Protein AF-A0A2D7Q429-F1 (afdb_monomer)

Mean predicted aligned error: 4.12 Å

Radius of gyration: 19.05 Å; Cα contacts (8 Å, |Δi|>4): 1129; chains: 1; bounding box: 45×48×50 Å

Sequence (350 aa):
MAYTTIDDPEKHFNTKIYTGNLTQRPVVGLNHQPDFLWFKNRDTTNSHNILDSTRGTDEKLEGPDNTNQAASTSTRLDSFDSDGYTVETDPSVNGNGDQMVVWSWKANGGTRTTNSESGNNPAGGYQANTTAGFSIVDYVGTGATGTMAHGLGAIPDMIIFKDRSEAAAWIVYHKNIGNGGGLKLDTNAAKFTESTLFNNTSPTSSVFTVGSANNINKNDNNFIAYCFTSIQGYSRFGKYTGNGNANGTFIYTGFKPSFIMFKATAGTENWGIFDNRRNTQQGNPRDIYLLPSVGNADSSESDSVDFLSNGFKWRIDSGFRNDNGIEFVYMAFAESPFVTSNAAPGNGAF

Foldseek 3Di:
DQQFPPQALLQFKDKDKDFFALAKFWDFASNAQFQWKWKAFFPDLQFIKIDGLLVHDQWIDGFLLFQFAIDGDDAAFDARDGGGTIGGRDCRRGNRRIMMMMMTGDFANSDWDWDDDDVQAWTWIKTGDLRQFKMKTKTAFALAKHKDWGPNLAFFQKKWKGWRAGRAFTWMDGVVLFLQWIDTQQFLDAIDGHCQAQVSDGGGSTIGMGGNDCGHGNHRIMMMMMTGDDGAQWKDKDKDAAALDLQTDWDFNQAQFQKKWKHFNGDSAFIKIDGDVDAPDPDFFRFWIDGRNGSHHIDGDGRAKGRDGGTIGGRHRDPRPHDRGTMMIMMTGHQGGCAHSVRHGRDRDD

Solvent-accessible surface area (backbone atoms only — not comparable to full-atom values): 16352 Å² total; per-residue (Å²): 135,86,38,18,93,50,67,59,32,39,57,40,37,36,78,47,73,52,70,20,67,45,52,67,42,76,49,70,84,37,65,22,37,42,23,36,39,41,32,33,27,43,74,40,64,40,51,31,35,36,40,32,39,86,67,38,51,48,37,34,34,60,21,39,40,50,36,58,28,47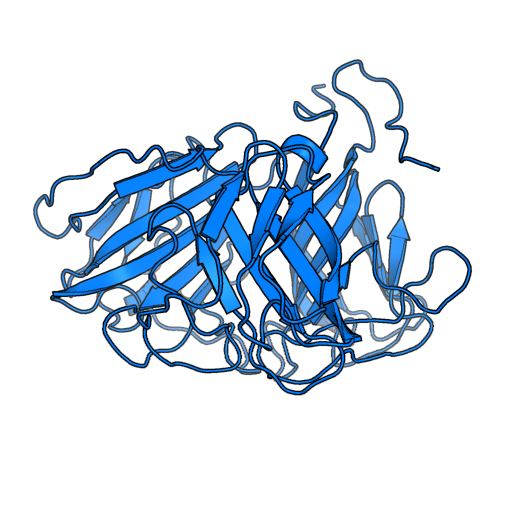,42,81,45,84,37,51,38,74,45,74,32,74,33,21,33,24,37,23,49,33,55,50,77,13,21,70,74,33,43,34,42,32,45,33,33,35,33,43,74,54,53,67,49,79,38,74,60,58,86,44,19,42,29,36,26,24,20,37,16,52,86,69,24,29,20,46,27,40,34,38,21,58,39,37,63,27,47,44,62,42,68,38,75,46,49,53,38,33,36,42,30,35,33,41,67,44,74,33,57,29,38,30,45,40,71,89,62,43,46,32,31,37,38,44,52,32,38,30,58,37,54,45,78,43,55,41,47,26,58,56,42,75,49,42,38,54,35,37,48,36,13,45,29,60,55,74,12,28,57,83,30,40,35,40,35,44,36,33,25,64,30,69,18,41,33,38,63,52,69,53,58,18,60,48,27,43,86,23,49,73,47,82,56,44,11,18,48,31,33,38,37,38,34,34,44,83,36,69,38,50,37,42,36,39,46,71,84,50,60,86,54,83,78,62,40,30,24,41,33,39,43,58,29,42,28,62,35,65,41,74,45,82,51,38,31,34,62,36,64,38,17,38,30,37,42,34,56,31,83,64,81,17,23,62,77,41,46,28,40,38,41,36,35,25,55,19,15,40,29,22,61,85,73,41,75,39,75,59,91,127

Structure (mmCIF, N/CA/C/O backbone):
data_AF-A0A2D7Q429-F1
#
_entry.id   AF-A0A2D7Q429-F1
#
loop_
_atom_site.group_PDB
_atom_site.id
_atom_site.type_symbol
_atom_site.label_atom_id
_atom_site.label_alt_id
_atom_site.label_comp_id
_atom_site.label_asym_id
_atom_site.label_entity_id
_atom_site.label_seq_id
_atom_site.pdbx_PDB_ins_code
_atom_site.Cartn_x
_atom_site.Cartn_y
_atom_site.Cartn_z
_atom_site.occupancy
_atom_site.B_iso_or_equiv
_atom_site.auth_seq_id
_atom_site.auth_comp_id
_atom_site.auth_asym_id
_atom_site.auth_atom_id
_atom_site.pdbx_PDB_model_num
ATOM 1 N N . MET A 1 1 ? -10.269 -27.156 -8.681 1.00 50.31 1 MET A N 1
ATOM 2 C CA . MET A 1 1 ? -9.069 -26.296 -8.651 1.00 50.31 1 MET A CA 1
ATOM 3 C C . MET A 1 1 ? -9.517 -24.942 -9.164 1.00 50.31 1 MET A C 1
ATOM 5 O O . MET A 1 1 ? -9.849 -24.861 -10.334 1.00 50.31 1 MET A O 1
ATOM 9 N N . ALA A 1 2 ? -9.687 -23.948 -8.291 1.00 46.41 2 ALA A N 1
ATOM 10 C CA . ALA A 1 2 ? -9.988 -22.583 -8.722 1.00 46.41 2 ALA A CA 1
ATOM 11 C C . ALA A 1 2 ? -8.647 -21.875 -8.967 1.00 46.41 2 ALA A C 1
ATOM 13 O O . ALA A 1 2 ? -7.748 -21.963 -8.133 1.00 46.41 2 ALA A O 1
ATOM 14 N N . TYR A 1 3 ? -8.487 -21.295 -10.152 1.00 69.31 3 TYR A N 1
ATOM 15 C CA . TYR A 1 3 ? -7.200 -20.863 -10.709 1.00 69.31 3 TYR A CA 1
ATOM 16 C C . TYR A 1 3 ? -6.883 -19.380 -10.416 1.00 69.31 3 TYR A C 1
ATOM 18 O O . TYR A 1 3 ? -5.729 -19.016 -10.233 1.00 69.31 3 TYR A O 1
ATOM 26 N N . THR A 1 4 ? -7.917 -18.567 -10.244 1.00 81.50 4 THR A N 1
ATOM 27 C CA . THR A 1 4 ? -7.998 -17.245 -9.595 1.00 81.50 4 THR A CA 1
ATOM 28 C C . THR A 1 4 ? -9.480 -16.854 -9.690 1.00 81.50 4 THR A C 1
ATOM 30 O O . THR A 1 4 ? -10.205 -17.420 -10.514 1.00 81.50 4 THR A O 1
ATOM 33 N N . THR A 1 5 ? -9.967 -15.921 -8.874 1.00 86.06 5 THR A N 1
ATOM 34 C CA . THR A 1 5 ? -11.273 -15.261 -9.108 1.00 86.06 5 THR A CA 1
ATOM 35 C C . THR A 1 5 ? -11.121 -13.876 -9.736 1.00 86.06 5 THR A C 1
ATOM 37 O O . THR A 1 5 ? -12.117 -13.243 -10.075 1.00 86.06 5 THR A O 1
ATOM 40 N N . ILE A 1 6 ? -9.882 -13.405 -9.891 1.00 92.56 6 ILE A N 1
ATOM 41 C CA . ILE A 1 6 ? -9.522 -12.126 -10.499 1.00 92.56 6 ILE A CA 1
ATOM 42 C C . ILE A 1 6 ? -8.678 -12.430 -11.735 1.00 92.56 6 ILE A C 1
ATOM 44 O O . ILE A 1 6 ? -7.496 -12.758 -11.621 1.00 92.56 6 ILE A O 1
ATOM 48 N N . ASP A 1 7 ? -9.302 -12.337 -12.908 1.00 90.44 7 ASP A N 1
ATOM 49 C CA . ASP A 1 7 ? -8.615 -12.506 -14.196 1.00 90.44 7 ASP A CA 1
ATOM 50 C C . ASP A 1 7 ? -7.874 -11.244 -14.640 1.00 90.44 7 ASP A C 1
ATOM 52 O O . ASP A 1 7 ? -6.878 -11.334 -15.351 1.00 90.44 7 ASP A O 1
ATOM 56 N N . ASP A 1 8 ? -8.354 -10.081 -14.201 1.00 92.69 8 ASP A N 1
ATOM 57 C CA . ASP A 1 8 ? -7.805 -8.769 -14.531 1.00 92.69 8 ASP A CA 1
ATOM 58 C C . ASP A 1 8 ? -7.426 -8.029 -13.236 1.00 92.69 8 ASP A C 1
ATOM 60 O O . ASP A 1 8 ? -8.282 -7.379 -12.619 1.00 92.69 8 ASP A O 1
ATOM 64 N N . PRO A 1 9 ? -6.166 -8.170 -12.777 1.00 95.25 9 PRO A N 1
ATOM 65 C CA . PRO A 1 9 ? -5.674 -7.502 -11.576 1.00 95.25 9 PRO A CA 1
ATOM 66 C C . PRO A 1 9 ? -5.799 -5.974 -11.615 1.00 95.25 9 PRO A C 1
ATOM 68 O O . PRO A 1 9 ? -6.009 -5.364 -10.563 1.00 95.25 9 PRO A O 1
ATOM 71 N N . GLU A 1 10 ? -5.738 -5.355 -12.803 1.00 95.25 10 GLU A N 1
ATOM 72 C CA . GLU A 1 10 ? -5.760 -3.894 -12.947 1.00 95.25 10 GLU A CA 1
ATOM 73 C C . GLU A 1 10 ? -7.098 -3.273 -12.524 1.00 95.25 10 GLU A C 1
ATOM 75 O O . GLU A 1 10 ? -7.143 -2.096 -12.181 1.00 95.25 10 GLU A O 1
ATOM 80 N N . LYS A 1 11 ? -8.180 -4.057 -12.426 1.00 96.38 11 LYS A N 1
ATOM 81 C CA . LYS A 1 11 ? -9.470 -3.603 -11.865 1.00 96.38 11 LYS A CA 1
ATOM 82 C C . LYS A 1 11 ? -9.455 -3.374 -10.349 1.00 96.38 11 LYS A C 1
ATOM 84 O O . LYS A 1 11 ? -10.455 -2.909 -9.791 1.00 96.38 11 LYS A O 1
ATOM 89 N N . HIS A 1 12 ? -8.367 -3.746 -9.676 1.00 97.81 12 HIS A N 1
ATOM 90 C CA . HIS A 1 12 ? -8.257 -3.731 -8.218 1.00 97.81 12 HIS A CA 1
ATOM 91 C C . HIS A 1 12 ? -6.964 -3.097 -7.706 1.00 97.81 12 HIS A C 1
ATOM 93 O O . HIS A 1 12 ? -6.988 -2.465 -6.647 1.00 97.81 12 HIS A O 1
ATOM 99 N N . PHE A 1 13 ? -5.863 -3.267 -8.437 1.00 98.38 13 PHE A N 1
ATOM 100 C CA . PHE A 1 13 ? -4.575 -2.658 -8.141 1.00 98.38 13 PHE A CA 1
ATOM 101 C C . PHE A 1 13 ? -3.879 -2.235 -9.429 1.00 98.38 13 PHE A C 1
ATOM 103 O O . PHE A 1 13 ? -3.771 -3.031 -10.359 1.00 98.38 13 PHE A O 1
ATOM 110 N N . ASN A 1 14 ? -3.355 -1.011 -9.476 1.00 97.31 14 ASN A N 1
ATOM 111 C CA . ASN A 1 14 ? -2.594 -0.544 -10.632 1.00 97.31 14 ASN A CA 1
ATOM 112 C C . ASN A 1 14 ? -1.443 0.384 -10.215 1.00 97.31 14 ASN A C 1
ATOM 114 O O . ASN A 1 14 ? -1.570 1.188 -9.286 1.00 97.31 14 ASN A O 1
ATOM 118 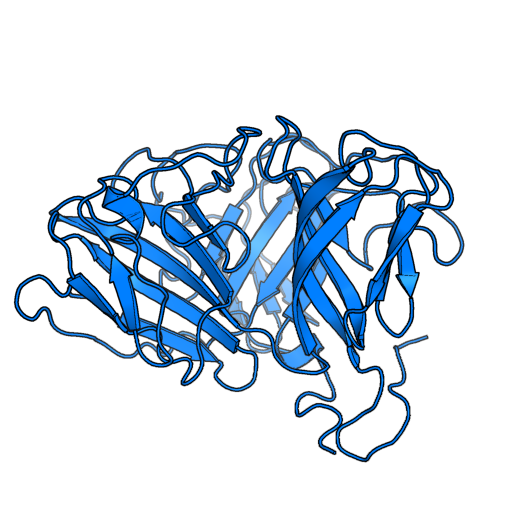N N . THR A 1 15 ? -0.330 0.282 -10.940 1.00 97.69 15 THR A N 1
ATOM 119 C CA . THR A 1 15 ? 0.811 1.195 -10.851 1.00 97.69 15 THR A CA 1
ATOM 120 C C . THR A 1 15 ? 0.757 2.150 -12.035 1.00 97.69 15 THR A C 1
ATOM 122 O O . THR A 1 15 ? 0.890 1.727 -13.187 1.00 97.69 15 THR A O 1
ATOM 125 N N . LYS A 1 16 ? 0.638 3.449 -11.765 1.00 97.50 16 LYS A N 1
ATOM 126 C CA . LYS A 1 16 ? 0.633 4.492 -12.791 1.00 97.50 16 LYS A CA 1
ATOM 127 C C . LYS A 1 16 ? 1.881 5.351 -12.703 1.00 97.50 16 LYS A C 1
ATOM 129 O O . LYS A 1 16 ? 2.296 5.734 -11.615 1.00 97.50 16 LYS A O 1
ATOM 134 N N . ILE A 1 17 ? 2.441 5.693 -13.860 1.00 97.25 17 ILE A N 1
ATOM 135 C CA . ILE A 1 17 ? 3.469 6.727 -13.990 1.00 97.25 17 ILE A CA 1
ATOM 136 C C . ILE A 1 17 ? 2.948 7.866 -14.860 1.00 97.25 17 ILE A C 1
ATOM 138 O O . ILE A 1 17 ? 2.174 7.636 -15.793 1.00 97.25 17 ILE A O 1
ATOM 142 N N . TYR A 1 18 ? 3.364 9.089 -14.551 1.00 97.50 18 TYR A N 1
ATOM 143 C CA . TYR A 1 18 ? 3.056 10.273 -15.348 1.00 97.50 18 TYR A CA 1
ATOM 144 C C . TYR A 1 18 ? 4.070 11.386 -15.084 1.00 97.50 18 TYR A C 1
ATOM 146 O O . TYR A 1 18 ? 4.742 11.390 -14.057 1.00 97.50 18 TYR A O 1
ATOM 154 N N . THR A 1 19 ? 4.144 12.364 -15.985 1.00 97.81 19 THR A N 1
ATOM 155 C CA . THR A 1 19 ? 4.972 13.566 -15.809 1.00 97.81 19 THR A CA 1
ATOM 156 C C . THR A 1 19 ? 4.109 14.720 -15.327 1.00 97.81 19 THR A C 1
ATOM 158 O O . THR A 1 19 ? 3.122 15.069 -15.979 1.00 97.81 19 THR A O 1
ATOM 161 N N . GLY A 1 20 ? 4.410 15.286 -14.163 1.00 97.31 20 GLY A N 1
ATOM 162 C CA . GLY A 1 20 ? 3.693 16.431 -13.610 1.00 97.31 20 GLY A CA 1
ATOM 163 C C . GLY A 1 20 ? 3.827 17.688 -14.482 1.00 97.31 20 GLY A C 1
ATOM 164 O O . GLY A 1 20 ? 4.752 17.821 -15.281 1.00 97.31 20 GLY A O 1
ATOM 165 N N . ASN A 1 21 ? 2.847 18.587 -14.406 1.00 97.06 21 ASN A N 1
ATOM 166 C CA . ASN A 1 21 ? 2.830 19.850 -15.169 1.00 97.06 21 ASN A CA 1
ATOM 167 C C . ASN A 1 21 ? 2.274 21.029 -14.353 1.00 97.06 21 ASN A C 1
ATOM 169 O O . ASN A 1 21 ? 1.962 22.076 -14.920 1.00 97.06 21 ASN A O 1
ATOM 173 N N . LEU A 1 22 ? 2.106 20.835 -13.041 1.00 96.50 22 LEU A N 1
ATOM 174 C CA . LEU A 1 22 ? 1.639 21.837 -12.085 1.00 96.50 22 LEU A CA 1
ATOM 175 C C . LEU A 1 22 ? 0.303 22.501 -12.461 1.00 96.50 22 LEU A C 1
ATOM 177 O O . LEU A 1 22 ? 0.036 23.638 -12.085 1.00 96.50 22 LEU A O 1
ATOM 181 N N . THR A 1 23 ? -0.527 21.788 -13.221 1.00 97.25 23 THR A N 1
ATOM 182 C CA . THR A 1 23 ? -1.875 22.195 -13.629 1.00 97.25 23 THR A CA 1
ATOM 183 C C . THR A 1 23 ? -2.850 21.090 -13.245 1.00 97.25 23 THR A C 1
ATOM 185 O O . THR A 1 23 ? -2.551 19.915 -13.481 1.00 97.25 23 THR A O 1
ATOM 188 N N . GLN A 1 24 ? -4.004 21.457 -12.681 1.00 98.00 24 GLN A N 1
ATOM 189 C CA . GLN A 1 24 ? -5.065 20.503 -12.354 1.00 98.00 24 GLN A CA 1
ATOM 190 C C . GLN A 1 24 ? -5.421 19.668 -13.588 1.00 98.00 24 GLN A C 1
ATOM 192 O O . GLN A 1 24 ? -5.600 20.212 -14.683 1.00 98.00 24 GLN A O 1
ATOM 197 N N . ARG A 1 25 ? -5.478 18.342 -13.436 1.00 97.56 25 ARG A N 1
ATOM 198 C CA . ARG A 1 25 ? -5.737 17.440 -14.565 1.00 97.56 25 ARG A CA 1
ATOM 199 C C . ARG A 1 25 ? -6.138 16.031 -14.128 1.00 97.56 25 ARG A C 1
ATOM 201 O O . ARG A 1 25 ? -5.659 15.551 -13.097 1.00 97.56 25 ARG A O 1
ATOM 208 N N . PRO A 1 26 ? -6.898 15.319 -14.971 1.00 97.94 26 PRO A N 1
ATOM 209 C CA . PRO A 1 26 ? -7.156 13.907 -14.761 1.00 97.94 26 PRO A CA 1
ATOM 210 C C . PRO A 1 26 ? -5.913 13.064 -15.082 1.00 97.94 26 PRO A C 1
ATOM 212 O O . PRO A 1 26 ? -5.202 13.296 -16.065 1.00 97.94 26 PRO A O 1
ATOM 215 N N . VAL A 1 27 ? -5.679 12.040 -14.269 1.00 98.06 27 VAL A N 1
ATOM 216 C CA . VAL A 1 27 ? -4.765 10.926 -14.528 1.00 98.06 27 VAL A CA 1
ATOM 217 C C . VAL A 1 27 ? -5.624 9.677 -14.705 1.00 98.06 27 VAL A C 1
ATOM 219 O O . VAL A 1 27 ? -6.168 9.153 -13.739 1.00 98.06 27 VAL A O 1
ATOM 222 N N . VAL A 1 28 ? -5.761 9.223 -15.953 1.00 97.81 28 VAL A N 1
ATOM 223 C CA . VAL A 1 28 ? -6.698 8.156 -16.367 1.00 97.81 28 VAL A CA 1
ATOM 224 C C . VAL A 1 28 ? -5.991 6.849 -16.726 1.00 97.81 28 VAL A C 1
ATOM 226 O O . VAL A 1 28 ? -4.764 6.818 -16.864 1.00 97.81 28 VAL A O 1
ATOM 229 N N . GLY A 1 29 ? -6.747 5.777 -16.967 1.00 95.00 29 GLY A N 1
ATOM 230 C CA . GLY A 1 29 ? -6.243 4.462 -17.352 1.00 95.00 29 GLY A CA 1
ATOM 231 C C . GLY A 1 29 ? -5.703 3.677 -16.165 1.00 95.00 29 GLY A C 1
ATOM 232 O O . GLY A 1 29 ? -4.591 3.146 -16.256 1.00 95.00 29 GLY A O 1
ATOM 233 N N . LEU A 1 30 ? -6.438 3.689 -15.048 1.00 95.12 30 LEU A N 1
ATOM 234 C CA . LEU A 1 30 ? -6.255 2.748 -13.939 1.00 95.12 30 LEU A CA 1
ATOM 235 C C . LEU A 1 30 ? -7.130 1.497 -14.093 1.00 95.12 30 LEU A C 1
ATOM 237 O O . LEU A 1 30 ? -6.847 0.499 -13.437 1.00 95.12 30 LEU A O 1
ATOM 241 N N . ASN A 1 31 ? -8.166 1.538 -14.938 1.00 94.12 31 ASN A N 1
ATOM 242 C CA . ASN A 1 31 ? -9.232 0.540 -15.082 1.00 94.12 31 ASN A CA 1
ATOM 243 C C . ASN A 1 31 ? -10.094 0.349 -13.819 1.00 94.12 31 ASN A C 1
ATOM 245 O O . ASN A 1 31 ? -10.841 -0.628 -13.699 1.00 94.12 31 ASN A O 1
ATOM 249 N N . HIS A 1 32 ? -10.014 1.286 -12.873 1.00 96.62 32 HIS A N 1
ATOM 250 C CA . HIS A 1 32 ? -10.837 1.320 -11.672 1.00 96.62 32 HIS A CA 1
ATOM 251 C C . HIS A 1 32 ? -10.895 2.717 -11.045 1.00 96.62 32 HIS A C 1
ATOM 253 O O . HIS A 1 32 ? -9.992 3.527 -11.244 1.00 96.62 32 HIS A O 1
ATOM 259 N N . GLN A 1 33 ? -11.923 2.953 -10.220 1.00 98.00 33 GLN A N 1
ATOM 260 C CA . GLN A 1 33 ? -11.903 4.031 -9.233 1.00 98.00 33 GLN A CA 1
ATOM 261 C C . GLN A 1 33 ? -11.015 3.622 -8.057 1.00 98.00 33 GLN A C 1
ATOM 263 O O . GLN A 1 33 ? -11.313 2.599 -7.428 1.00 98.00 33 GLN A O 1
ATOM 268 N N . PRO A 1 34 ? -9.941 4.369 -7.764 1.00 98.38 34 PRO A N 1
ATOM 269 C CA . PRO A 1 34 ? -9.087 4.107 -6.624 1.00 98.38 34 PRO A CA 1
ATOM 270 C C . PRO A 1 34 ? -9.738 4.610 -5.338 1.00 98.38 34 PRO A C 1
ATOM 272 O O . PRO A 1 34 ? -10.415 5.633 -5.321 1.00 98.38 34 PRO A O 1
ATOM 275 N N . ASP A 1 35 ? -9.478 3.901 -4.247 1.00 98.56 35 ASP A N 1
ATOM 276 C CA . ASP A 1 35 ? -9.859 4.312 -2.897 1.00 98.56 35 ASP A CA 1
ATOM 277 C C . ASP A 1 35 ? -8.645 4.595 -2.027 1.00 98.56 35 ASP A C 1
ATOM 279 O O . ASP A 1 35 ? -8.785 5.259 -1.016 1.00 98.56 35 ASP A O 1
ATOM 283 N N . PHE A 1 36 ? -7.464 4.112 -2.407 1.00 98.56 36 PHE A N 1
ATOM 284 C CA . PHE A 1 36 ? -6.198 4.424 -1.762 1.00 98.56 36 PHE A CA 1
ATOM 285 C C . PHE A 1 36 ? -5.159 4.715 -2.841 1.00 98.56 36 PHE A C 1
ATOM 287 O O . PHE A 1 36 ? -4.938 3.900 -3.740 1.00 98.56 36 PHE A O 1
ATOM 294 N N . LEU A 1 37 ? -4.536 5.885 -2.748 1.00 98.56 37 LEU A N 1
ATOM 295 C CA . LEU A 1 37 ? -3.514 6.375 -3.658 1.00 98.56 37 LEU A CA 1
ATOM 296 C C . LEU A 1 37 ? -2.246 6.678 -2.869 1.00 98.56 37 LEU A C 1
ATOM 298 O O . LEU A 1 37 ? -2.245 7.537 -1.987 1.00 98.56 37 LEU A O 1
ATOM 302 N N . TRP A 1 38 ? -1.155 6.007 -3.227 1.00 98.19 38 TRP A N 1
ATOM 303 C CA . TRP A 1 38 ? 0.163 6.264 -2.663 1.00 98.19 38 TRP A CA 1
ATOM 304 C C . TRP A 1 38 ? 1.076 6.873 -3.722 1.00 98.19 38 TRP A C 1
ATOM 306 O O . TRP A 1 38 ? 1.575 6.183 -4.608 1.00 98.19 38 TRP A O 1
ATOM 316 N N . PHE A 1 39 ? 1.288 8.181 -3.610 1.00 97.38 39 PHE A N 1
ATOM 317 C CA . PHE A 1 39 ? 2.107 8.986 -4.503 1.00 97.38 39 PHE A CA 1
ATOM 318 C C . PHE A 1 39 ? 3.569 9.011 -4.074 1.00 97.38 39 PHE A C 1
ATOM 320 O O . PHE A 1 39 ? 3.887 9.128 -2.884 1.00 97.38 39 PHE A O 1
ATOM 327 N N . LYS A 1 40 ? 4.454 9.030 -5.071 1.00 96.38 40 LYS A N 1
ATOM 328 C CA . LYS A 1 40 ? 5.843 9.441 -4.907 1.00 96.38 40 LYS A CA 1
ATOM 329 C C . LYS A 1 40 ? 6.337 10.210 -6.128 1.00 96.38 40 LYS A C 1
ATOM 331 O O . LYS A 1 40 ? 6.203 9.758 -7.264 1.00 96.38 40 LYS A O 1
ATOM 336 N N . ASN A 1 41 ? 6.941 11.365 -5.868 1.00 95.44 41 ASN A N 1
ATOM 337 C CA . ASN A 1 41 ? 7.771 12.074 -6.833 1.00 95.44 41 ASN A CA 1
ATOM 338 C C . ASN A 1 41 ? 9.139 11.382 -6.917 1.00 95.44 41 ASN A C 1
ATOM 340 O O . ASN A 1 41 ? 9.762 11.104 -5.886 1.00 95.44 41 ASN A O 1
ATOM 344 N N . ARG A 1 42 ? 9.564 11.067 -8.137 1.00 95.12 42 ARG A N 1
ATOM 345 C CA . ARG A 1 42 ? 10.723 10.217 -8.429 1.00 95.12 42 ARG A CA 1
ATOM 346 C C . ARG A 1 42 ? 11.987 10.999 -8.758 1.00 95.12 42 ARG A C 1
ATOM 348 O O . ARG A 1 42 ? 13.042 10.379 -8.799 1.00 95.12 42 ARG A O 1
ATOM 355 N N . ASP A 1 43 ? 11.883 12.316 -8.929 1.00 92.75 43 ASP A N 1
ATOM 356 C CA . ASP A 1 43 ? 13.001 13.188 -9.315 1.00 92.75 43 ASP A CA 1
ATOM 357 C C . ASP A 1 43 ? 13.483 14.077 -8.163 1.00 92.75 43 ASP A C 1
ATOM 359 O O . ASP A 1 43 ? 14.600 14.593 -8.180 1.00 92.75 43 ASP A O 1
ATOM 363 N N . THR A 1 44 ? 12.652 14.250 -7.135 1.00 90.56 44 THR A N 1
ATOM 364 C CA . THR A 1 44 ? 12.937 15.124 -5.994 1.00 90.56 44 THR A CA 1
ATOM 365 C C . THR A 1 44 ? 12.803 14.388 -4.665 1.00 90.56 44 THR A C 1
ATOM 367 O O . THR A 1 44 ? 12.261 13.283 -4.571 1.00 90.56 44 THR A O 1
ATOM 370 N N . THR A 1 45 ? 13.264 15.035 -3.595 1.00 91.25 45 THR A N 1
ATOM 371 C CA . THR A 1 45 ? 13.149 14.522 -2.225 1.00 91.25 45 THR A CA 1
ATOM 372 C C . THR A 1 45 ? 11.784 14.803 -1.587 1.00 91.25 45 THR A C 1
ATOM 374 O O . THR A 1 45 ? 11.664 14.809 -0.363 1.00 91.25 45 THR A O 1
ATOM 377 N N . ASN A 1 46 ? 10.758 15.103 -2.391 1.00 89.88 46 ASN A N 1
ATOM 378 C CA . ASN A 1 46 ? 9.403 15.304 -1.889 1.00 89.88 46 ASN A CA 1
ATOM 379 C C . ASN A 1 46 ? 8.920 14.038 -1.175 1.00 89.88 46 ASN A C 1
ATOM 381 O O . ASN A 1 46 ? 9.075 12.929 -1.699 1.00 89.88 46 ASN A O 1
ATOM 385 N N . SER A 1 47 ? 8.315 14.226 -0.002 1.00 90.75 47 SER A N 1
ATOM 386 C CA . SER A 1 47 ? 7.771 13.139 0.811 1.00 90.75 47 SER A CA 1
ATOM 387 C C . SER A 1 47 ? 6.761 12.299 0.026 1.00 90.75 47 SER A C 1
ATOM 389 O O . SER A 1 47 ? 6.119 12.789 -0.914 1.00 90.75 47 SER A O 1
ATOM 391 N N . HIS A 1 48 ? 6.619 11.028 0.398 1.00 94.00 48 HIS A N 1
ATOM 392 C CA . HIS A 1 48 ? 5.513 10.210 -0.083 1.00 94.00 48 HIS A CA 1
ATOM 393 C C . HIS A 1 48 ? 4.184 10.842 0.356 1.00 94.00 48 HIS A C 1
ATOM 395 O O . HIS A 1 48 ? 4.121 11.537 1.364 1.00 94.00 48 HIS A O 1
ATOM 401 N N . ASN A 1 49 ? 3.098 10.614 -0.382 1.00 93.94 49 ASN A N 1
ATOM 402 C CA . ASN A 1 49 ? 1.784 11.123 0.018 1.00 93.94 49 ASN A CA 1
ATOM 403 C C . ASN A 1 49 ? 0.718 10.058 -0.139 1.00 93.94 49 ASN A C 1
ATOM 405 O O . ASN A 1 49 ? 0.683 9.362 -1.152 1.00 93.94 49 ASN A O 1
ATOM 409 N N . ILE A 1 50 ? -0.146 9.950 0.866 1.00 96.62 50 ILE A N 1
ATOM 410 C CA . ILE A 1 50 ? -1.217 8.964 0.900 1.00 96.62 50 ILE A CA 1
ATOM 411 C C . ILE A 1 50 ? -2.560 9.681 1.016 1.00 96.62 50 ILE A C 1
ATOM 413 O O . ILE A 1 50 ? -2.830 10.405 1.981 1.00 96.62 50 ILE A O 1
ATOM 417 N N . LEU A 1 51 ? -3.410 9.436 0.028 1.00 97.31 51 LEU A N 1
ATOM 418 C CA . LEU A 1 51 ? -4.777 9.938 -0.071 1.00 97.31 51 LEU A CA 1
ATOM 419 C C . LEU A 1 51 ? -5.717 8.737 -0.152 1.00 97.31 51 LEU A C 1
ATOM 421 O O . LEU A 1 51 ? -5.399 7.755 -0.822 1.00 97.31 51 LEU A O 1
ATOM 425 N N . ASP A 1 52 ? -6.865 8.806 0.515 1.00 97.56 52 ASP A N 1
ATOM 426 C CA . ASP A 1 52 ? -7.884 7.766 0.406 1.00 97.56 52 ASP A CA 1
ATOM 427 C C . ASP A 1 52 ? -9.302 8.326 0.448 1.00 97.56 52 ASP A C 1
ATOM 429 O O . ASP A 1 52 ? -9.569 9.371 1.039 1.00 97.56 52 ASP A O 1
ATOM 433 N N . SER A 1 53 ? -10.222 7.602 -0.179 1.00 97.50 53 SER A N 1
ATOM 434 C CA . SER A 1 53 ? -11.610 8.025 -0.346 1.00 97.50 53 SER A CA 1
ATOM 435 C C . SER A 1 53 ? -12.408 8.033 0.963 1.00 97.50 53 SER A C 1
ATOM 437 O O . SER A 1 53 ? -13.457 8.668 1.015 1.00 97.50 53 SER A O 1
ATOM 439 N N . THR A 1 54 ? -11.927 7.380 2.034 1.00 96.44 54 THR A N 1
ATOM 440 C CA . THR A 1 54 ? -12.590 7.405 3.355 1.00 96.44 54 THR A CA 1
ATOM 441 C C . THR A 1 54 ? -12.459 8.779 3.996 1.00 96.44 54 THR A C 1
ATOM 443 O O . THR A 1 54 ? -13.375 9.237 4.675 1.00 96.44 54 THR A O 1
ATOM 446 N N . ARG A 1 55 ? -11.312 9.430 3.779 1.00 94.62 55 ARG A N 1
ATOM 447 C CA . ARG A 1 55 ? -10.999 10.767 4.303 1.00 94.62 55 ARG A CA 1
ATOM 448 C C . ARG A 1 55 ? -11.285 11.879 3.292 1.00 94.62 55 ARG A C 1
ATOM 450 O O . ARG A 1 55 ? -11.340 13.045 3.665 1.00 94.62 55 ARG A O 1
ATOM 457 N N . GLY A 1 56 ? -11.540 11.511 2.038 1.00 95.06 56 GLY A N 1
ATOM 458 C CA . GLY A 1 56 ? -11.878 12.436 0.964 1.00 95.06 56 GLY A CA 1
ATOM 459 C C . GLY A 1 56 ? -10.644 13.099 0.357 1.00 95.06 56 GLY A C 1
ATOM 460 O O . GLY A 1 56 ? -9.531 12.582 0.428 1.00 95.06 56 GLY A O 1
ATOM 461 N N . THR A 1 57 ? -10.855 14.237 -0.295 1.00 95.44 57 THR A N 1
ATOM 462 C CA . THR A 1 57 ? -9.828 14.963 -1.061 1.00 95.44 57 THR A CA 1
ATOM 463 C C . THR A 1 57 ? -9.092 16.014 -0.230 1.00 95.44 57 THR A C 1
ATOM 465 O O . THR A 1 57 ? -7.976 16.399 -0.580 1.00 95.44 57 THR A O 1
ATOM 468 N N . ASP A 1 58 ? -9.684 16.424 0.897 1.00 92.56 58 ASP A N 1
ATOM 469 C CA . ASP A 1 58 ? -9.229 17.568 1.695 1.00 92.56 58 ASP A CA 1
ATOM 470 C C . ASP A 1 58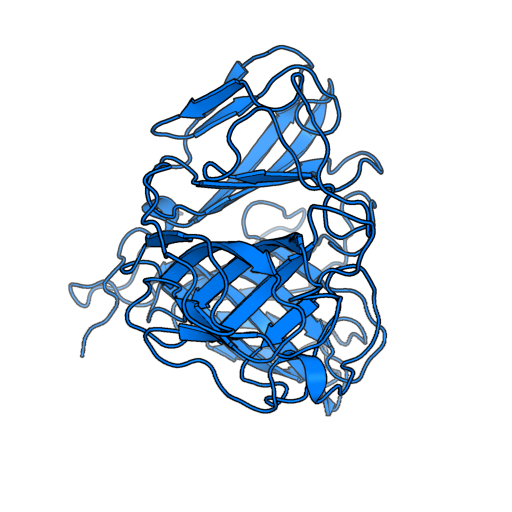 ? -8.294 17.195 2.861 1.00 92.56 58 ASP A C 1
ATOM 472 O O . ASP A 1 58 ? -7.854 18.050 3.634 1.00 92.56 58 ASP A O 1
ATOM 476 N N . GLU A 1 59 ? -7.977 15.910 3.021 1.00 93.00 59 GLU A N 1
ATOM 477 C CA . GLU A 1 59 ? -7.096 15.395 4.070 1.00 93.00 59 GLU A CA 1
ATOM 478 C C . GLU A 1 59 ? -6.048 14.460 3.458 1.00 93.00 59 GLU A C 1
ATOM 480 O O . GLU A 1 59 ? -6.365 13.558 2.685 1.00 93.00 59 GLU A O 1
ATOM 485 N N . LYS A 1 60 ? -4.781 14.630 3.843 1.00 92.00 60 LYS A N 1
ATOM 486 C CA . LYS A 1 60 ? -3.684 13.737 3.447 1.00 92.00 60 LYS A CA 1
ATOM 487 C C . LYS A 1 60 ? -3.050 13.070 4.655 1.00 92.00 60 LYS A C 1
ATOM 489 O O . LYS A 1 60 ? -3.028 13.635 5.746 1.00 92.00 60 LYS A O 1
ATOM 494 N N . LEU A 1 61 ? -2.475 11.888 4.446 1.00 92.62 61 LEU A N 1
ATOM 495 C CA . LEU A 1 61 ? -1.363 11.443 5.287 1.00 92.62 61 LEU A CA 1
ATOM 496 C C . LEU A 1 61 ? -0.081 11.826 4.576 1.00 92.62 61 LEU A C 1
ATOM 498 O O . LEU A 1 61 ? 0.102 11.527 3.390 1.00 92.62 61 LEU A O 1
ATOM 502 N N . GLU A 1 62 ? 0.808 12.452 5.332 1.00 85.88 62 GLU A N 1
ATOM 503 C CA . GLU A 1 62 ? 2.213 12.419 4.973 1.00 85.88 62 GLU A CA 1
ATOM 504 C C . GLU A 1 62 ? 2.647 10.956 4.901 1.00 85.88 62 GLU A C 1
ATOM 506 O O . GLU A 1 62 ? 2.228 10.130 5.716 1.00 85.88 62 GLU A O 1
ATOM 511 N N . GLY A 1 63 ? 3.411 10.612 3.874 1.00 84.75 63 GLY A N 1
ATOM 512 C CA . GLY A 1 63 ? 3.814 9.241 3.650 1.00 84.75 63 GLY A CA 1
ATOM 513 C C . GLY A 1 63 ? 4.775 8.730 4.723 1.00 84.75 63 GLY A C 1
ATOM 514 O O . GLY A 1 63 ? 5.170 9.458 5.636 1.00 84.75 63 GLY A O 1
ATOM 515 N N . PRO A 1 64 ? 5.138 7.444 4.644 1.00 92.12 64 PRO A N 1
ATOM 516 C CA . PRO A 1 64 ? 5.877 6.802 5.715 1.00 92.12 64 PRO A CA 1
ATOM 517 C C . PRO A 1 64 ? 7.282 7.356 5.944 1.00 92.12 64 PRO A C 1
ATOM 519 O O . PRO A 1 64 ? 7.848 7.085 6.979 1.00 92.12 64 PRO A O 1
ATOM 522 N N . ASP A 1 65 ? 7.852 8.203 5.100 1.00 91.56 65 ASP A N 1
ATOM 523 C CA . ASP A 1 65 ? 9.152 8.828 5.365 1.00 91.56 65 ASP A CA 1
ATOM 524 C C . ASP A 1 65 ? 9.147 9.872 6.505 1.00 91.56 65 ASP A C 1
ATOM 526 O O . ASP A 1 65 ? 10.154 10.535 6.755 1.00 91.56 65 ASP A O 1
ATOM 530 N N . ASN A 1 66 ? 8.028 10.021 7.218 1.00 91.06 66 ASN A N 1
ATOM 531 C CA . ASN A 1 66 ? 7.916 10.779 8.458 1.00 91.06 66 ASN A CA 1
ATOM 532 C C . ASN A 1 66 ? 6.798 10.230 9.371 1.00 91.06 66 ASN A C 1
ATOM 534 O O . ASN A 1 66 ? 6.031 9.333 9.018 1.00 91.06 66 ASN A O 1
ATOM 538 N N . THR A 1 67 ? 6.698 10.799 10.574 1.00 93.38 67 THR A N 1
ATOM 539 C CA . THR A 1 67 ? 5.715 10.405 11.595 1.00 93.38 67 THR A CA 1
ATOM 540 C C . THR A 1 67 ? 4.535 11.362 11.711 1.00 93.38 67 THR A C 1
ATOM 542 O O . THR A 1 67 ? 3.711 11.179 12.608 1.00 93.38 67 THR A O 1
ATOM 545 N N . ASN A 1 68 ? 4.452 12.405 10.880 1.00 93.19 68 ASN A N 1
ATOM 546 C CA . ASN A 1 68 ? 3.474 13.476 11.057 1.00 93.19 68 ASN A CA 1
ATOM 547 C C . ASN A 1 68 ? 2.041 12.931 11.045 1.00 93.19 68 ASN A C 1
ATOM 549 O O . ASN A 1 68 ? 1.740 11.887 10.461 1.00 93.19 68 ASN A O 1
ATOM 553 N N . GLN A 1 69 ? 1.155 13.625 11.750 1.00 90.75 69 GLN A N 1
ATOM 554 C CA . GLN A 1 69 ? -0.275 13.338 11.723 1.00 90.75 69 GLN A CA 1
ATOM 555 C C . GLN A 1 69 ? -0.892 13.665 10.358 1.00 90.75 69 GLN A C 1
ATOM 557 O O . GLN A 1 69 ? -0.227 14.210 9.473 1.00 90.75 69 GLN A O 1
ATOM 562 N N . ALA A 1 70 ? -2.179 13.357 10.195 1.00 89.38 70 ALA A N 1
ATOM 563 C CA . ALA A 1 70 ? -2.903 13.794 9.013 1.00 89.38 70 ALA A CA 1
ATOM 564 C C . ALA A 1 70 ? -2.965 15.328 8.947 1.00 89.38 70 ALA A C 1
ATOM 566 O O . ALA A 1 70 ? -3.033 16.006 9.975 1.00 89.38 70 ALA A O 1
ATOM 567 N N . ALA A 1 71 ? -2.950 15.873 7.735 1.00 90.25 71 ALA A N 1
ATOM 568 C CA . ALA A 1 71 ? -2.989 17.310 7.499 1.00 90.25 71 ALA A CA 1
ATOM 569 C C . ALA A 1 71 ? -4.091 17.659 6.499 1.00 90.25 71 ALA A C 1
ATOM 571 O O . ALA A 1 71 ? -4.307 16.928 5.529 1.00 90.25 71 ALA A O 1
ATOM 572 N N . SER A 1 72 ? -4.749 18.802 6.702 1.00 90.69 72 SER A N 1
ATOM 573 C CA . SER A 1 72 ? -5.635 19.361 5.683 1.00 90.69 72 SER A CA 1
ATOM 574 C C . SER A 1 72 ? -4.839 19.733 4.436 1.00 90.69 72 SER A C 1
ATOM 576 O O . SER A 1 72 ? -3.709 20.221 4.511 1.00 90.69 72 SER A O 1
ATOM 578 N N . THR A 1 73 ? -5.441 19.528 3.278 1.00 88.19 73 THR A N 1
ATOM 579 C CA . THR A 1 73 ? -4.900 19.928 1.985 1.00 88.19 73 THR A CA 1
ATOM 580 C C . THR A 1 73 ? -6.049 20.342 1.081 1.00 88.19 73 THR A C 1
ATOM 582 O O . THR A 1 73 ? -7.163 19.889 1.261 1.00 88.19 73 THR A O 1
ATOM 585 N N . SER A 1 74 ? -5.795 21.211 0.114 1.00 88.12 74 SER A N 1
ATOM 586 C CA . SER A 1 74 ? -6.762 21.534 -0.946 1.00 88.12 74 SER A CA 1
ATOM 587 C C . SER A 1 74 ? -6.073 21.641 -2.304 1.00 88.12 74 SER A C 1
ATOM 589 O O . SER A 1 74 ? -6.584 22.252 -3.233 1.00 88.12 74 SER A O 1
ATOM 591 N N . THR A 1 75 ? -4.839 21.143 -2.389 1.00 92.06 75 THR A N 1
ATOM 592 C CA . THR A 1 75 ? -3.925 21.398 -3.507 1.00 92.06 75 THR A CA 1
ATOM 593 C C . THR A 1 75 ? -3.390 20.113 -4.116 1.00 92.06 75 THR A C 1
ATOM 595 O O . THR A 1 75 ? -2.543 20.173 -5.002 1.00 92.06 75 THR A O 1
ATOM 598 N N . ARG A 1 76 ? -3.852 18.940 -3.665 1.00 94.75 76 ARG A N 1
ATOM 599 C CA . ARG A 1 76 ? -3.303 17.641 -4.092 1.00 94.75 76 ARG A CA 1
ATOM 600 C C . ARG A 1 76 ? -4.238 16.837 -4.975 1.00 94.75 76 ARG A C 1
ATOM 602 O O . ARG A 1 76 ? -3.816 16.383 -6.036 1.00 94.75 76 ARG A O 1
ATOM 609 N N . LEU A 1 77 ? -5.477 16.661 -4.543 1.00 97.31 77 LEU A N 1
ATOM 610 C CA . LEU A 1 77 ? -6.464 15.852 -5.237 1.00 97.31 77 LEU A CA 1
ATOM 611 C C . LEU A 1 77 ? -7.762 16.639 -5.328 1.00 97.31 77 LEU A C 1
ATOM 613 O O . LEU A 1 77 ? -8.187 17.209 -4.330 1.00 97.31 77 LEU A O 1
ATOM 617 N N . ASP A 1 78 ? -8.366 16.635 -6.504 1.00 97.62 78 ASP A N 1
ATOM 618 C CA . ASP A 1 78 ? -9.687 17.212 -6.756 1.00 97.62 78 ASP A CA 1
ATOM 619 C C . ASP A 1 78 ? -10.768 16.126 -6.686 1.00 97.62 78 ASP A C 1
ATOM 621 O O . ASP A 1 78 ? -11.838 16.325 -6.116 1.00 97.62 78 ASP A O 1
ATOM 625 N N . SER A 1 79 ? -10.479 14.927 -7.209 1.00 98.06 79 SER A N 1
ATOM 626 C CA . SER A 1 79 ? -11.455 13.835 -7.242 1.00 98.06 79 SER A CA 1
ATOM 627 C C . SER A 1 79 ? -10.833 12.441 -7.343 1.00 98.06 79 SER A C 1
ATOM 629 O O . SER A 1 79 ? -9.734 12.243 -7.870 1.00 98.06 79 SER A O 1
ATOM 631 N N . PHE A 1 80 ? -11.593 11.450 -6.866 1.00 98.19 80 PHE A N 1
ATOM 632 C CA . PHE A 1 80 ? -11.409 10.031 -7.175 1.00 98.19 80 PHE A CA 1
ATOM 633 C C . PHE A 1 80 ? -12.355 9.657 -8.324 1.00 98.19 80 PHE A C 1
ATOM 635 O O . PHE A 1 80 ? -13.575 9.599 -8.142 1.00 98.19 80 PHE A O 1
ATOM 642 N N . ASP A 1 81 ? -11.809 9.385 -9.505 1.00 98.06 81 ASP A N 1
ATOM 643 C CA . ASP A 1 81 ? -12.578 9.221 -10.741 1.00 98.06 81 ASP A CA 1
ATOM 644 C C . ASP A 1 81 ? -12.783 7.748 -11.097 1.00 98.06 81 ASP A C 1
ATOM 646 O O . ASP A 1 81 ? -12.022 6.882 -10.688 1.00 98.06 81 ASP A O 1
ATOM 650 N N . SER A 1 82 ? -13.782 7.436 -11.925 1.00 97.00 82 SER A N 1
ATOM 651 C CA . SER A 1 82 ? -14.120 6.042 -12.278 1.00 97.00 82 SER A CA 1
ATOM 652 C C . SER A 1 82 ? -12.998 5.222 -12.946 1.00 97.00 82 SER A C 1
ATOM 654 O O . SER A 1 82 ? -13.047 3.992 -12.906 1.00 97.00 82 SER A O 1
ATOM 656 N N . ASP A 1 83 ? -12.005 5.890 -13.541 1.00 97.06 83 ASP A N 1
ATOM 657 C CA . ASP A 1 83 ? -10.847 5.295 -14.231 1.00 97.06 83 ASP A CA 1
ATOM 658 C C . ASP A 1 83 ? -9.521 5.952 -13.792 1.00 97.06 83 ASP A C 1
ATOM 660 O O . ASP A 1 83 ? -8.547 6.024 -14.547 1.00 97.06 83 ASP A O 1
ATOM 664 N N . GLY A 1 84 ? -9.475 6.523 -12.588 1.00 98.00 84 GLY A N 1
ATOM 665 C CA . GLY A 1 84 ? -8.349 7.369 -12.230 1.00 98.00 84 GLY A CA 1
ATOM 666 C C . GLY A 1 84 ? -8.604 8.313 -11.077 1.00 98.00 84 GLY A C 1
ATOM 667 O O . GLY A 1 84 ? -9.341 8.027 -10.140 1.00 98.00 84 GLY A O 1
ATOM 668 N N . TYR A 1 85 ? -7.957 9.460 -11.157 1.00 98.50 85 TYR A N 1
ATOM 669 C CA . TYR A 1 85 ? -8.108 10.548 -10.207 1.00 98.50 85 TYR A CA 1
ATOM 670 C C . TYR A 1 85 ? -7.689 11.857 -10.861 1.00 98.50 85 TYR A C 1
ATOM 672 O O . TYR A 1 85 ? -6.864 11.861 -11.780 1.00 98.50 85 TYR A O 1
ATOM 680 N N . THR A 1 86 ? -8.193 12.973 -10.351 1.00 98.50 86 THR A N 1
ATOM 681 C CA . THR A 1 86 ? -7.792 14.304 -10.803 1.00 98.50 86 THR A CA 1
ATOM 682 C C . THR A 1 86 ? -6.856 14.914 -9.774 1.00 98.50 86 THR A C 1
ATOM 684 O O . THR A 1 86 ? -7.224 15.110 -8.617 1.00 98.50 86 THR A O 1
ATOM 687 N N . VAL A 1 87 ? -5.610 15.166 -10.183 1.00 98.06 87 VAL A N 1
ATOM 688 C CA . VAL A 1 87 ? -4.616 15.849 -9.345 1.00 98.06 87 VAL A CA 1
ATOM 689 C C . VAL A 1 87 ? -4.778 17.352 -9.454 1.00 98.06 87 VAL A C 1
ATOM 691 O O . VAL A 1 87 ? -5.161 17.869 -10.502 1.00 98.06 87 VAL A O 1
ATOM 694 N N . GLU A 1 88 ? -4.395 18.034 -8.387 1.00 97.44 88 GLU A N 1
ATOM 695 C CA . GLU A 1 88 ? -4.317 19.488 -8.294 1.00 97.44 88 GLU A CA 1
ATOM 696 C C . GLU A 1 88 ? -2.880 19.980 -8.574 1.00 97.44 88 GLU A C 1
ATOM 698 O O . GLU A 1 88 ? -2.118 19.346 -9.311 1.00 97.44 88 GLU A O 1
ATOM 703 N N . THR A 1 89 ? -2.495 21.140 -8.044 1.00 96.50 89 THR A N 1
ATOM 704 C CA . THR A 1 89 ? -1.266 21.868 -8.409 1.00 96.50 89 THR A CA 1
ATOM 705 C C . THR A 1 89 ? -0.091 21.709 -7.430 1.00 96.50 89 THR A C 1
ATOM 707 O O . THR A 1 89 ? 0.948 22.338 -7.618 1.00 96.50 89 THR A O 1
ATOM 710 N N . ASP A 1 90 ? -0.195 20.863 -6.400 1.00 95.06 90 ASP A N 1
ATOM 711 C CA . ASP A 1 90 ? 0.894 20.628 -5.440 1.00 95.06 90 ASP A CA 1
ATOM 712 C C . ASP A 1 90 ? 2.066 19.851 -6.090 1.00 95.06 90 ASP A C 1
ATOM 714 O O . ASP A 1 90 ? 1.859 18.762 -6.641 1.00 95.06 90 ASP A O 1
ATOM 718 N N . PRO A 1 91 ? 3.319 20.345 -5.996 1.00 94.38 91 PRO A N 1
ATOM 719 C CA . PRO A 1 91 ? 4.480 19.703 -6.617 1.00 94.38 91 PRO A CA 1
ATOM 720 C C . PRO A 1 91 ? 4.749 18.254 -6.187 1.00 94.38 91 PRO A C 1
ATOM 722 O O . PRO A 1 91 ? 5.316 17.461 -6.940 1.00 94.38 91 PRO A O 1
ATOM 725 N N . SER A 1 92 ? 4.341 17.873 -4.980 1.00 92.81 92 SER A N 1
ATOM 726 C CA . SER A 1 92 ? 4.579 16.521 -4.465 1.00 92.81 92 SER A CA 1
ATOM 727 C C . SER A 1 92 ? 3.606 15.471 -5.013 1.00 92.81 92 SER A C 1
ATOM 729 O O . SER A 1 92 ? 3.815 14.280 -4.785 1.00 92.81 92 SER A O 1
ATOM 731 N N . VAL A 1 93 ? 2.592 15.892 -5.778 1.00 95.44 93 VAL A N 1
ATOM 732 C CA . VAL A 1 93 ? 1.742 15.011 -6.595 1.00 95.44 93 VAL A CA 1
ATOM 733 C C . VAL A 1 93 ? 1.719 15.409 -8.077 1.00 95.44 93 VAL A C 1
ATOM 735 O O . VAL A 1 93 ? 1.341 14.595 -8.910 1.00 95.44 93 VAL A O 1
ATOM 738 N N . ASN A 1 94 ? 2.130 16.622 -8.456 1.00 96.81 94 ASN A N 1
ATOM 739 C CA . ASN A 1 94 ? 2.034 17.106 -9.838 1.00 96.81 94 ASN A CA 1
ATOM 740 C C . ASN A 1 94 ? 3.133 18.126 -10.218 1.00 96.81 94 ASN A C 1
ATOM 742 O O . ASN A 1 94 ? 2.879 19.054 -10.983 1.00 96.81 94 ASN A O 1
ATOM 746 N N . GLY A 1 95 ? 4.354 17.981 -9.692 1.00 96.06 95 GLY A N 1
ATOM 747 C CA . GLY A 1 95 ? 5.481 18.890 -9.959 1.00 96.06 95 GLY A CA 1
ATOM 748 C C . GLY A 1 95 ? 5.793 19.077 -11.446 1.00 96.06 95 GLY A C 1
ATOM 749 O O . GLY A 1 95 ? 5.752 18.126 -12.217 1.00 96.06 95 GLY A O 1
ATOM 750 N N . ASN A 1 96 ? 6.071 20.308 -11.883 1.00 96.88 96 ASN A N 1
ATOM 751 C CA . ASN A 1 96 ? 6.265 20.604 -13.306 1.00 96.88 96 ASN A CA 1
ATOM 752 C C . ASN A 1 96 ? 7.516 19.912 -13.874 1.00 96.88 96 ASN A C 1
ATOM 754 O O . ASN A 1 96 ? 8.629 20.279 -13.515 1.00 96.88 96 ASN A O 1
ATOM 758 N N . GLY A 1 97 ? 7.328 18.975 -14.804 1.00 96.75 97 GLY A N 1
ATOM 759 C CA . GLY A 1 97 ? 8.409 18.177 -15.385 1.00 96.75 97 GLY A CA 1
ATOM 760 C C . GLY A 1 97 ? 8.822 16.966 -14.544 1.00 96.75 97 GLY A C 1
ATOM 761 O O . GLY A 1 97 ? 9.546 16.117 -15.059 1.00 96.75 97 GLY A O 1
ATOM 762 N N . ASP A 1 98 ? 8.315 16.844 -13.314 1.00 96.44 98 ASP A N 1
ATOM 763 C CA . ASP A 1 98 ? 8.691 15.773 -12.394 1.00 96.44 98 ASP A CA 1
ATOM 764 C C . ASP A 1 98 ? 8.021 14.447 -12.780 1.00 96.44 98 ASP A C 1
ATOM 766 O O . ASP A 1 98 ? 6.822 14.380 -13.073 1.00 96.44 98 ASP A O 1
ATOM 770 N N . GLN A 1 99 ? 8.782 13.359 -12.739 1.00 96.94 99 GLN A N 1
ATOM 771 C CA . GLN A 1 99 ? 8.284 12.001 -12.893 1.00 96.94 99 GLN A CA 1
ATOM 772 C C . GLN A 1 99 ? 7.590 11.544 -11.611 1.00 96.94 99 GLN A C 1
ATOM 774 O O . GLN A 1 99 ? 8.163 11.530 -10.522 1.00 96.94 99 GLN A O 1
ATOM 779 N N . MET A 1 100 ? 6.350 11.095 -11.748 1.00 97.31 100 MET A N 1
ATOM 780 C CA . MET A 1 100 ? 5.524 10.623 -10.644 1.00 97.31 100 MET A CA 1
ATOM 781 C C . MET A 1 100 ? 5.267 9.125 -10.788 1.00 97.31 100 MET A C 1
ATOM 783 O O . MET A 1 100 ? 5.129 8.613 -11.902 1.00 97.31 100 MET A O 1
ATOM 787 N N . VAL A 1 101 ? 5.172 8.425 -9.659 1.00 97.94 101 VAL A N 1
ATOM 788 C CA . VAL A 1 101 ? 4.557 7.096 -9.565 1.00 97.94 101 VAL A CA 1
ATOM 789 C C . VAL A 1 101 ? 3.437 7.126 -8.544 1.00 97.94 101 VAL A C 1
ATOM 791 O O . VAL A 1 101 ? 3.531 7.808 -7.520 1.00 97.94 101 VAL A O 1
ATOM 794 N N . VAL A 1 102 ? 2.377 6.384 -8.840 1.00 98.06 102 VAL A N 1
ATOM 795 C CA . VAL A 1 102 ? 1.251 6.177 -7.941 1.00 98.06 102 VAL A CA 1
ATOM 796 C C . VAL A 1 102 ? 0.876 4.711 -7.944 1.00 98.06 102 VAL A C 1
ATOM 798 O O . VAL A 1 102 ? 0.636 4.125 -9.001 1.00 98.06 102 VAL A O 1
ATOM 801 N N . TRP A 1 103 ? 0.812 4.132 -6.753 1.00 98.44 103 TRP A N 1
ATOM 802 C CA . TRP A 1 103 ? 0.220 2.819 -6.543 1.00 98.44 103 TRP A CA 1
ATOM 803 C C . TRP A 1 103 ? -1.204 3.014 -6.037 1.00 98.44 103 TRP A C 1
ATOM 805 O O . TRP A 1 103 ? -1.439 3.757 -5.082 1.00 98.44 103 TRP A O 1
ATOM 815 N N . SER A 1 104 ? -2.150 2.385 -6.724 1.00 98.56 104 SER A N 1
ATOM 816 C CA . SER A 1 104 ? -3.582 2.590 -6.530 1.00 98.56 104 SER A CA 1
ATOM 817 C C . SER A 1 104 ? -4.263 1.286 -6.150 1.00 98.56 104 SER A C 1
ATOM 819 O O . SER A 1 104 ? -4.000 0.255 -6.767 1.00 98.56 104 SER A O 1
ATOM 821 N N . TRP A 1 105 ? -5.118 1.331 -5.131 1.00 98.75 105 TRP A N 1
ATOM 822 C CA . TRP A 1 105 ? -5.922 0.194 -4.694 1.00 98.75 105 TRP A CA 1
ATOM 823 C C . TRP A 1 105 ? -7.397 0.571 -4.635 1.00 98.75 105 TRP A C 1
ATOM 825 O O . TRP A 1 105 ? -7.762 1.644 -4.147 1.00 98.75 105 TRP A O 1
ATOM 835 N N . LYS A 1 106 ? -8.248 -0.358 -5.068 1.00 98.50 106 LYS A N 1
ATOM 836 C CA . LYS A 1 106 ? -9.705 -0.264 -4.966 1.00 98.50 106 LYS A CA 1
ATOM 837 C C . LYS A 1 106 ? -10.223 -0.954 -3.708 1.00 98.50 106 LYS A C 1
ATOM 839 O O . LYS A 1 106 ? -10.066 -2.169 -3.561 1.00 98.50 106 LYS A O 1
ATOM 844 N N . ALA A 1 107 ? -10.930 -0.209 -2.870 1.00 98.12 107 ALA A N 1
ATOM 845 C CA . ALA A 1 107 ? -11.732 -0.709 -1.764 1.00 98.12 107 ALA A CA 1
ATOM 846 C C . ALA A 1 107 ? -13.211 -0.786 -2.190 1.00 98.12 107 ALA A C 1
ATOM 848 O O . ALA A 1 107 ? -13.620 -1.778 -2.795 1.00 98.12 107 ALA A O 1
ATOM 849 N N . ASN A 1 108 ? -14.012 0.241 -1.901 1.00 97.12 108 ASN A N 1
ATOM 850 C CA . ASN A 1 108 ? -15.457 0.225 -2.121 1.00 97.12 108 ASN A CA 1
ATOM 851 C C . ASN A 1 108 ? -16.016 1.554 -2.671 1.00 97.12 108 ASN A C 1
ATOM 853 O O . ASN A 1 108 ? -17.157 1.912 -2.377 1.00 97.12 108 ASN A O 1
ATOM 857 N N . GLY A 1 109 ? -15.228 2.296 -3.456 1.00 94.75 109 GLY A N 1
ATOM 858 C CA . GLY A 1 109 ? -15.663 3.530 -4.124 1.00 94.75 109 GLY A CA 1
ATOM 859 C C . GLY A 1 109 ? -16.162 4.605 -3.154 1.00 94.75 109 GLY A C 1
ATOM 860 O O . GLY A 1 109 ? -17.224 5.187 -3.364 1.00 94.75 109 GLY A O 1
ATOM 861 N N . GLY A 1 110 ? -15.471 4.785 -2.029 1.00 93.62 110 GLY A N 1
ATOM 862 C CA . GLY A 1 110 ? -15.847 5.696 -0.944 1.00 93.62 110 GLY A CA 1
ATOM 863 C C . GLY A 1 110 ? -16.989 5.203 -0.046 1.00 93.62 110 GLY A C 1
ATOM 864 O O . GLY A 1 110 ? -17.285 5.827 0.973 1.00 93.62 110 GLY A O 1
ATOM 865 N N . THR A 1 111 ? -17.653 4.088 -0.375 1.00 95.44 111 THR A N 1
ATOM 866 C CA . THR A 1 111 ? -18.817 3.614 0.388 1.00 95.44 111 THR A CA 1
ATOM 867 C C . THR A 1 111 ? -18.385 2.912 1.671 1.00 95.44 111 THR A C 1
ATOM 869 O O . THR A 1 111 ? -17.825 1.811 1.647 1.00 95.44 111 THR A O 1
ATOM 872 N N . ARG A 1 112 ? -18.701 3.541 2.806 1.00 94.50 112 ARG A N 1
ATOM 873 C CA . ARG A 1 112 ? -18.253 3.148 4.146 1.00 94.50 112 ARG A CA 1
ATOM 874 C C . ARG A 1 112 ? -19.374 2.534 4.989 1.00 94.50 112 ARG A C 1
ATOM 876 O O . ARG A 1 112 ? -20.441 3.124 5.138 1.00 94.50 112 ARG A O 1
ATOM 883 N N . THR A 1 113 ? -19.092 1.401 5.628 1.00 97.38 113 THR A N 1
ATOM 884 C CA . THR A 1 113 ? -19.923 0.816 6.693 1.00 97.38 113 THR A CA 1
ATOM 885 C C . THR A 1 113 ? -19.504 1.382 8.046 1.00 97.38 113 THR A C 1
ATOM 887 O O . THR A 1 113 ? -18.313 1.466 8.329 1.00 97.38 113 THR A O 1
ATOM 890 N N . THR A 1 114 ? -20.458 1.761 8.896 1.00 96.75 114 THR A N 1
ATOM 891 C CA . THR A 1 114 ? -20.199 2.311 10.235 1.00 96.75 114 THR A CA 1
ATOM 892 C C . THR A 1 114 ? -20.208 1.224 11.311 1.00 96.75 114 THR A C 1
ATOM 894 O O . THR A 1 114 ? -21.024 0.305 11.278 1.00 96.75 114 THR A O 1
ATOM 897 N N . ASN A 1 115 ? -19.327 1.363 12.301 1.00 92.75 115 ASN A N 1
ATOM 898 C CA . ASN A 1 115 ? -19.307 0.563 13.522 1.00 92.75 115 ASN A CA 1
ATOM 899 C C . ASN A 1 115 ? -19.515 1.492 14.721 1.00 92.75 115 ASN A C 1
ATOM 901 O O . ASN A 1 115 ? -18.792 2.479 14.878 1.00 92.75 115 ASN A O 1
ATOM 905 N N . SER A 1 116 ? -20.492 1.179 15.567 1.00 93.81 116 SER A N 1
ATOM 906 C CA . SER A 1 116 ? -20.677 1.867 16.845 1.00 93.81 116 SER A CA 1
ATOM 907 C C . SER A 1 116 ? -19.717 1.318 17.893 1.00 93.81 116 SER A C 1
ATOM 909 O O . SER A 1 116 ? -19.413 0.125 17.895 1.00 93.81 116 SER A O 1
ATOM 911 N N . GLU A 1 117 ? 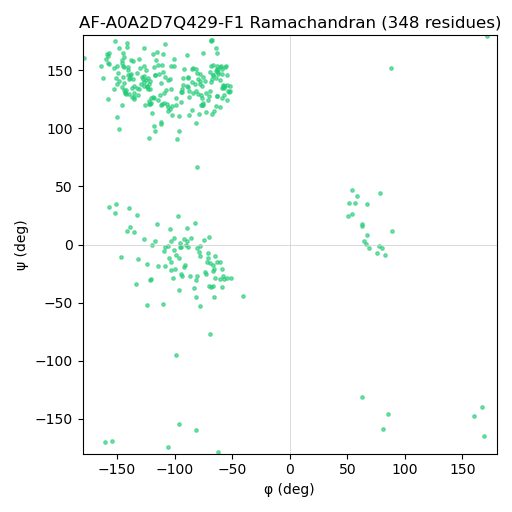-19.286 2.184 18.806 1.00 92.25 117 GLU A N 1
ATOM 912 C CA . GLU A 1 117 ? -18.524 1.762 19.978 1.00 92.25 117 GLU A CA 1
ATOM 913 C C . GLU A 1 117 ? -19.342 0.786 20.835 1.00 92.25 117 GLU A C 1
ATOM 915 O O . GLU A 1 117 ? -20.555 0.944 21.002 1.00 92.25 117 GLU A O 1
ATOM 920 N N . SER A 1 118 ? -18.678 -0.232 21.382 1.00 95.00 118 SER A N 1
ATOM 921 C CA . SER A 1 118 ? -19.298 -1.204 22.286 1.00 95.00 118 SER A CA 1
ATOM 922 C C . SER A 1 118 ? -18.284 -1.710 23.309 1.00 95.00 118 SER A C 1
ATOM 924 O O . SER A 1 118 ? -17.506 -2.628 23.029 1.00 95.00 118 SER A O 1
ATOM 926 N N . GLY A 1 119 ? -18.321 -1.157 24.523 1.00 94.44 119 GLY A N 1
ATOM 927 C CA . GLY A 1 119 ? -17.272 -1.400 25.516 1.00 94.44 119 GLY A CA 1
ATOM 928 C C . GLY A 1 119 ? -15.938 -0.864 24.993 1.00 94.44 119 GLY A C 1
ATOM 929 O O . GLY A 1 119 ? -15.896 0.239 24.476 1.00 94.44 119 GLY A O 1
ATOM 930 N N . ASN A 1 120 ? -14.869 -1.661 25.050 1.00 96.12 120 ASN A N 1
ATOM 931 C CA . ASN A 1 120 ? -13.558 -1.243 24.532 1.00 96.12 120 ASN A CA 1
ATOM 932 C C . ASN A 1 120 ? -13.417 -1.377 23.005 1.00 96.12 120 ASN A C 1
ATOM 934 O O . ASN A 1 120 ? -12.354 -1.051 22.477 1.00 96.12 120 ASN A O 1
ATOM 938 N N . ASN A 1 121 ? -14.428 -1.906 22.301 1.00 97.25 121 ASN A N 1
ATOM 939 C CA . ASN A 1 121 ? -14.408 -1.999 20.841 1.00 97.25 121 ASN A CA 1
ATOM 940 C C . ASN A 1 121 ? -14.616 -0.598 20.251 1.00 97.25 121 ASN A C 1
ATOM 942 O O . ASN A 1 121 ? -15.710 -0.057 20.439 1.00 97.25 121 ASN A O 1
ATOM 946 N N . PRO A 1 122 ? -13.611 -0.025 19.566 1.00 96.94 122 PRO A N 1
ATOM 947 C CA . PRO A 1 122 ? -13.664 1.368 19.135 1.00 96.94 122 PRO A CA 1
ATOM 948 C C . PRO A 1 122 ? -14.810 1.687 18.153 1.00 96.94 122 PRO A C 1
ATOM 950 O O . PRO A 1 122 ? -15.199 0.852 17.332 1.00 96.94 122 PRO A O 1
ATOM 953 N N . ALA A 1 123 ? -15.339 2.917 18.198 1.00 97.50 123 ALA A N 1
ATOM 954 C CA . ALA A 1 123 ? -16.204 3.440 17.134 1.00 97.50 123 ALA A CA 1
ATOM 955 C C . ALA A 1 123 ? -15.400 3.679 15.852 1.00 97.50 123 ALA A C 1
ATOM 957 O O . ALA A 1 123 ? -14.228 4.051 15.901 1.00 97.50 123 ALA A O 1
ATOM 958 N N . GLY A 1 124 ? -16.039 3.526 14.692 1.00 97.31 124 GLY A N 1
ATOM 959 C CA . GLY A 1 124 ? -15.358 3.705 13.417 1.00 97.31 124 GLY A CA 1
ATOM 960 C C . GLY A 1 124 ? -16.147 3.188 12.227 1.00 97.31 124 GLY A C 1
ATOM 961 O O . GLY A 1 124 ? -17.361 3.392 12.117 1.00 97.31 124 GLY A O 1
ATOM 962 N N . GLY A 1 125 ? -15.447 2.555 11.296 1.00 97.94 125 GLY A N 1
ATOM 963 C CA . GLY A 1 125 ? -16.034 1.995 10.092 1.00 97.94 125 GLY A CA 1
ATOM 964 C C . GLY A 1 125 ? -14.992 1.521 9.097 1.00 97.94 125 GLY A C 1
ATOM 965 O O . GLY A 1 125 ? -13.793 1.579 9.356 1.00 97.94 125 GLY A O 1
ATOM 966 N N . TYR A 1 126 ? -15.466 0.992 7.975 1.00 98.56 126 TYR A N 1
ATOM 967 C CA . TYR A 1 126 ? -14.595 0.435 6.951 1.00 98.56 126 TYR A CA 1
ATOM 968 C C . TYR A 1 126 ? -15.179 0.550 5.545 1.00 98.56 126 TYR A C 1
ATOM 970 O O . TYR A 1 126 ? -16.394 0.523 5.344 1.00 98.56 126 TYR A O 1
ATOM 978 N N . GLN A 1 127 ? -14.283 0.589 4.566 1.00 98.31 127 GLN A N 1
ATOM 979 C CA . GLN A 1 127 ? -14.529 0.191 3.185 1.00 98.31 127 GLN A CA 1
ATOM 980 C C . GLN A 1 127 ? -13.844 -1.155 2.942 1.00 98.31 127 GLN A C 1
ATOM 982 O O . GLN A 1 127 ? -12.739 -1.370 3.445 1.00 98.31 127 GLN A O 1
ATOM 987 N N . ALA A 1 128 ? -14.455 -2.063 2.181 1.00 98.38 128 ALA A N 1
ATOM 988 C CA . ALA A 1 128 ? -13.857 -3.370 1.907 1.00 98.38 128 ALA A CA 1
ATOM 989 C C . ALA A 1 128 ? -14.119 -3.855 0.477 1.00 98.38 128 ALA A C 1
ATOM 991 O O . ALA A 1 128 ? -15.261 -3.930 0.033 1.00 98.38 128 ALA A O 1
ATOM 992 N N . ASN A 1 129 ? -13.048 -4.268 -0.200 1.00 98.25 129 ASN A N 1
ATOM 993 C CA . ASN A 1 129 ? -13.078 -5.083 -1.404 1.00 98.25 129 ASN A CA 1
ATOM 994 C C . ASN A 1 129 ? -12.843 -6.544 -1.018 1.00 98.25 129 ASN A C 1
ATOM 996 O O . ASN A 1 129 ? -11.699 -7.000 -0.951 1.00 98.25 129 ASN A O 1
ATOM 1000 N N . THR A 1 130 ? -13.912 -7.287 -0.743 1.00 97.38 130 THR A N 1
ATOM 1001 C CA . THR A 1 130 ? -13.804 -8.706 -0.358 1.00 97.38 130 THR A CA 1
ATOM 1002 C C . THR A 1 130 ? -13.244 -9.572 -1.486 1.00 97.38 130 THR A C 1
ATOM 1004 O O . THR A 1 130 ? -12.547 -10.546 -1.216 1.00 97.38 130 THR A O 1
ATOM 1007 N N . THR A 1 131 ? -13.466 -9.186 -2.747 1.00 96.81 131 THR A N 1
ATOM 1008 C CA . THR A 1 131 ? -12.911 -9.870 -3.923 1.00 96.81 131 THR A CA 1
ATOM 1009 C C . THR A 1 131 ? -11.388 -9.748 -3.986 1.00 96.81 131 THR A C 1
ATOM 1011 O O . THR A 1 131 ? -10.710 -10.742 -4.226 1.00 96.81 131 THR A O 1
ATOM 1014 N N . ALA A 1 132 ? -10.844 -8.547 -3.754 1.00 97.50 132 ALA A N 1
ATOM 1015 C CA . ALA A 1 132 ? -9.404 -8.270 -3.840 1.00 97.50 132 ALA A CA 1
ATOM 1016 C C . ALA A 1 132 ? -8.658 -8.340 -2.498 1.00 97.50 132 ALA A C 1
ATOM 1018 O O . ALA A 1 132 ? -7.440 -8.170 -2.464 1.00 97.50 132 ALA A O 1
ATOM 1019 N N . GLY A 1 133 ? -9.366 -8.589 -1.395 1.00 98.31 133 GLY A N 1
ATOM 1020 C CA . GLY A 1 133 ? -8.765 -8.717 -0.072 1.00 98.31 133 GLY A CA 1
ATOM 1021 C C . GLY A 1 133 ? -8.166 -7.413 0.458 1.00 98.31 133 GLY A C 1
ATOM 1022 O O . GLY A 1 133 ? -7.137 -7.470 1.124 1.00 98.31 133 GLY A O 1
ATOM 1023 N N . PHE A 1 134 ? -8.769 -6.255 0.165 1.00 98.81 134 PHE A N 1
ATOM 1024 C CA . PHE A 1 134 ? -8.294 -4.944 0.631 1.00 98.81 134 PHE A CA 1
ATOM 1025 C C . PHE A 1 134 ? -9.376 -4.184 1.401 1.00 98.81 134 PHE A C 1
ATOM 1027 O O . PHE A 1 134 ? -10.530 -4.149 0.978 1.00 98.81 134 PHE A O 1
ATOM 1034 N N . SER A 1 135 ? -9.015 -3.581 2.532 1.00 98.88 135 SER A N 1
ATOM 1035 C CA . SER A 1 135 ? -9.913 -2.748 3.329 1.00 98.88 135 SER A CA 1
ATOM 1036 C C . SER A 1 135 ? -9.202 -1.520 3.885 1.00 98.88 135 SER A C 1
ATOM 1038 O O . SER A 1 135 ? -8.025 -1.578 4.239 1.00 98.88 135 SER A O 1
ATOM 1040 N N . ILE A 1 136 ? -9.957 -0.428 3.980 1.00 98.81 136 ILE A N 1
ATOM 1041 C CA . ILE A 1 136 ? -9.583 0.806 4.664 1.00 98.81 136 ILE A CA 1
ATOM 1042 C C . ILE A 1 136 ? -10.495 0.921 5.881 1.00 98.81 136 ILE A C 1
ATOM 1044 O O . ILE A 1 136 ? -11.713 0.939 5.720 1.00 98.81 136 ILE A O 1
ATOM 1048 N N . VAL A 1 137 ? -9.921 0.957 7.078 1.00 98.81 137 VAL A N 1
ATOM 1049 C CA . VAL A 1 137 ? -10.645 1.012 8.352 1.00 98.81 137 VAL A CA 1
ATOM 1050 C C . VAL A 1 137 ? -10.234 2.275 9.086 1.00 98.81 137 VAL A C 1
ATOM 1052 O O . VAL A 1 137 ? -9.050 2.474 9.324 1.00 98.81 137 VAL A O 1
ATOM 1055 N N . ASP A 1 138 ? -11.177 3.110 9.491 1.00 98.19 138 ASP A N 1
ATOM 1056 C CA . ASP A 1 138 ? -10.917 4.254 10.364 1.00 98.19 138 ASP A CA 1
ATOM 1057 C C . ASP A 1 138 ? -11.675 4.094 11.683 1.00 98.19 138 ASP A C 1
ATOM 1059 O O . ASP A 1 138 ? -12.754 3.498 11.730 1.00 98.19 138 ASP A O 1
ATOM 1063 N N . TYR A 1 139 ? -11.084 4.578 12.772 1.00 98.56 139 TYR A N 1
ATOM 1064 C CA . TYR A 1 139 ? -11.650 4.434 14.112 1.00 98.56 139 TYR A CA 1
ATOM 1065 C C . TYR A 1 139 ? -11.101 5.469 15.089 1.00 98.56 139 TYR A C 1
ATOM 1067 O O . TYR A 1 139 ? -10.077 6.097 14.823 1.00 98.56 139 TYR A O 1
ATOM 1075 N N . VAL A 1 140 ? -11.783 5.629 16.222 1.00 98.31 140 VAL A N 1
ATOM 1076 C CA . VAL A 1 140 ? -11.362 6.482 17.342 1.00 98.31 140 VAL A CA 1
ATOM 1077 C C . VAL A 1 140 ? -10.859 5.587 18.462 1.00 98.31 140 VAL A C 1
ATOM 1079 O O . VAL A 1 140 ? -11.636 4.803 18.987 1.00 98.31 140 VAL A O 1
ATOM 1082 N N . GLY A 1 141 ? -9.577 5.663 18.806 1.00 98.12 141 GLY A N 1
ATOM 1083 C CA . GLY A 1 141 ? -8.968 4.765 19.782 1.00 98.12 141 GLY A CA 1
ATOM 1084 C C . GLY A 1 141 ? -9.570 4.892 21.185 1.00 98.12 141 GLY A C 1
ATOM 1085 O O . GLY A 1 141 ? -10.020 5.961 21.590 1.00 98.12 141 GLY A O 1
ATOM 1086 N N . THR A 1 142 ? -9.552 3.788 21.934 1.00 97.88 142 THR A N 1
ATOM 1087 C CA . THR A 1 142 ? -10.161 3.675 23.279 1.00 97.88 142 THR A CA 1
ATOM 1088 C C . THR A 1 142 ? -9.132 3.574 24.409 1.00 97.88 142 THR A C 1
ATOM 1090 O O . THR A 1 142 ? -9.482 3.503 25.585 1.00 97.88 142 THR A O 1
ATOM 1093 N N . GLY A 1 143 ? -7.839 3.474 24.086 1.00 97.38 143 GLY A N 1
ATOM 1094 C CA . GLY A 1 143 ? -6.763 3.251 25.060 1.00 97.38 143 GLY A CA 1
ATOM 1095 C C . GLY A 1 143 ? -6.763 1.862 25.712 1.00 97.38 143 GLY A C 1
ATOM 1096 O O . GLY A 1 143 ? -5.862 1.555 26.493 1.00 97.38 143 GLY A O 1
ATOM 1097 N N . ALA A 1 144 ? -7.740 1.007 25.404 1.00 97.56 144 ALA A N 1
ATOM 1098 C CA . ALA A 1 144 ? -7.936 -0.295 26.027 1.00 97.56 144 ALA A CA 1
ATOM 1099 C C . ALA A 1 144 ? -8.104 -1.396 24.976 1.00 97.56 144 ALA A C 1
ATOM 1101 O O . ALA A 1 144 ? -8.590 -1.158 23.874 1.00 97.56 144 ALA A O 1
ATOM 1102 N N . THR A 1 145 ? -7.718 -2.627 25.324 1.00 98.06 145 THR A N 1
ATOM 1103 C CA . THR A 1 145 ? -7.805 -3.757 24.393 1.00 98.06 145 THR A CA 1
ATOM 1104 C C . THR A 1 145 ? -9.243 -3.983 23.926 1.00 98.06 145 THR A C 1
ATOM 1106 O O . THR A 1 145 ? -10.142 -4.196 24.745 1.00 98.06 145 THR A O 1
ATOM 1109 N N . GLY A 1 146 ? -9.421 -4.001 22.608 1.00 97.94 146 GLY A N 1
ATOM 1110 C CA . GLY A 1 146 ? -10.689 -4.203 21.920 1.00 97.94 146 GLY A CA 1
ATOM 1111 C C . GLY A 1 146 ? -10.484 -4.776 20.518 1.00 97.94 146 GLY A C 1
ATOM 1112 O O . GLY A 1 146 ? -9.396 -5.227 20.149 1.00 97.94 146 GLY A O 1
ATOM 1113 N N . THR A 1 147 ? -11.548 -4.787 19.724 1.00 98.19 147 THR A N 1
ATOM 1114 C CA . THR A 1 147 ? -11.531 -5.301 18.350 1.00 98.19 147 THR A CA 1
ATOM 1115 C C . THR A 1 147 ? -12.200 -4.340 17.382 1.00 98.19 147 THR A C 1
ATOM 1117 O O . THR A 1 147 ? -13.157 -3.660 17.742 1.00 98.19 147 THR A O 1
ATOM 1120 N N . MET A 1 148 ? -11.702 -4.318 16.146 1.00 98.25 148 MET A N 1
ATOM 1121 C CA . MET A 1 148 ? -12.230 -3.514 15.046 1.00 98.25 148 MET A CA 1
ATOM 1122 C C . MET A 1 148 ? -12.598 -4.398 13.863 1.00 98.25 148 MET A C 1
ATOM 1124 O O . MET A 1 148 ? -11.818 -5.263 13.459 1.00 98.25 148 MET A O 1
ATOM 1128 N N . ALA A 1 149 ? -13.784 -4.173 13.295 1.00 98.19 149 ALA A N 1
ATOM 1129 C CA .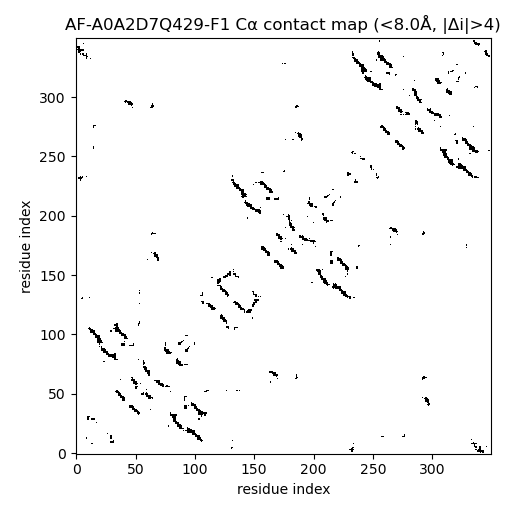 ALA A 1 149 ? -14.223 -4.882 12.101 1.00 98.19 149 ALA A CA 1
ATOM 1130 C C . ALA A 1 149 ? -13.570 -4.312 10.836 1.00 98.19 149 ALA A C 1
ATOM 1132 O O . ALA A 1 149 ? -13.490 -3.097 10.673 1.00 98.19 149 ALA A O 1
ATOM 1133 N N . HIS A 1 150 ? -13.158 -5.202 9.931 1.00 98.06 150 HIS A N 1
ATOM 1134 C CA . HIS A 1 150 ? -12.475 -4.849 8.676 1.00 98.06 150 HIS A CA 1
ATOM 1135 C C . HIS A 1 150 ? -13.234 -5.298 7.413 1.00 98.06 150 HIS A C 1
ATOM 1137 O O . HIS A 1 150 ? -12.753 -5.124 6.300 1.00 98.06 150 HIS A O 1
ATOM 1143 N N . GLY A 1 151 ? -14.390 -5.953 7.549 1.00 98.06 151 GLY A N 1
ATOM 1144 C CA . GLY A 1 151 ? -15.286 -6.257 6.423 1.00 98.06 151 GLY A CA 1
ATOM 1145 C C . GLY A 1 151 ? -14.789 -7.243 5.355 1.00 98.06 151 GLY A C 1
ATOM 1146 O O . GLY A 1 151 ? -15.526 -7.505 4.413 1.00 98.06 151 GLY A O 1
ATOM 1147 N N . LEU A 1 152 ? -13.582 -7.809 5.472 1.00 98.12 152 LEU A N 1
ATOM 1148 C CA . LEU A 1 152 ? -12.990 -8.643 4.409 1.00 98.12 152 LEU A CA 1
ATOM 1149 C C . LEU A 1 152 ? -13.635 -10.028 4.274 1.00 98.12 152 LEU A C 1
ATOM 1151 O O . LEU A 1 152 ? -13.532 -10.639 3.215 1.00 98.12 152 LEU A O 1
ATOM 1155 N N . GLY A 1 153 ? -14.237 -10.561 5.342 1.00 97.50 153 GLY A N 1
ATOM 1156 C CA . GLY A 1 153 ? -14.715 -11.950 5.371 1.00 97.50 153 GLY A CA 1
ATOM 1157 C C . GLY A 1 153 ? -13.591 -12.998 5.322 1.00 97.50 153 GLY A C 1
ATOM 1158 O O . GLY A 1 153 ? -13.865 -14.190 5.213 1.00 97.50 153 GLY A O 1
ATOM 1159 N N . ALA A 1 154 ? -12.333 -12.568 5.428 1.00 98.00 154 ALA A N 1
ATOM 1160 C CA . ALA A 1 154 ? -11.124 -13.381 5.423 1.00 98.00 154 ALA A CA 1
ATOM 1161 C C . ALA A 1 154 ? -10.073 -12.749 6.349 1.00 98.00 154 ALA A C 1
ATOM 1163 O O . ALA A 1 154 ? -10.180 -11.571 6.681 1.00 98.00 154 ALA A O 1
ATOM 1164 N N . ILE A 1 155 ? -9.102 -13.542 6.808 1.00 98.50 155 ILE A N 1
ATOM 1165 C CA . ILE A 1 155 ? -8.112 -13.111 7.806 1.00 98.50 155 ILE A CA 1
ATOM 1166 C C . ILE A 1 155 ? -7.068 -12.191 7.148 1.00 98.50 155 ILE A C 1
ATOM 1168 O O . ILE A 1 155 ? -6.372 -12.663 6.247 1.00 98.50 155 ILE A O 1
ATOM 1172 N N . PRO A 1 156 ? -6.890 -10.936 7.613 1.00 98.56 156 PRO A N 1
ATOM 1173 C CA . PRO A 1 156 ? -5.793 -10.081 7.170 1.00 98.56 156 PRO A CA 1
ATOM 1174 C C . PRO A 1 156 ? -4.418 -10.722 7.405 1.00 98.56 156 PRO A C 1
ATOM 1176 O O . PRO A 1 156 ? -4.077 -11.117 8.520 1.00 98.56 156 PRO A O 1
ATOM 1179 N N . ASP A 1 157 ? -3.594 -10.761 6.362 1.00 98.69 157 ASP A N 1
ATOM 1180 C CA . ASP A 1 157 ? -2.203 -11.211 6.426 1.00 98.69 157 ASP A CA 1
ATOM 1181 C C . ASP A 1 157 ? -1.237 -10.079 6.803 1.00 98.69 157 ASP A C 1
ATOM 1183 O O . ASP A 1 157 ? -0.171 -10.335 7.370 1.00 98.69 157 ASP A O 1
ATOM 1187 N N . MET A 1 158 ? -1.608 -8.837 6.481 1.00 98.75 158 MET A N 1
ATOM 1188 C CA . MET A 1 158 ? -0.859 -7.620 6.777 1.00 98.75 158 MET A CA 1
ATOM 1189 C C . MET A 1 158 ? -1.829 -6.484 7.112 1.00 98.75 158 MET A C 1
ATOM 1191 O O . MET A 1 158 ? -2.870 -6.344 6.467 1.00 98.75 158 MET A O 1
ATOM 1195 N N . ILE A 1 159 ? -1.491 -5.677 8.119 1.00 98.81 159 ILE A N 1
ATOM 1196 C CA . ILE A 1 159 ? -2.254 -4.476 8.483 1.00 98.81 159 ILE A CA 1
ATOM 1197 C C . ILE A 1 159 ? -1.274 -3.333 8.735 1.00 98.81 159 ILE A C 1
ATOM 1199 O O . ILE A 1 159 ? -0.312 -3.513 9.481 1.00 98.81 159 ILE A O 1
ATOM 1203 N N . ILE A 1 160 ? -1.511 -2.178 8.119 1.00 98.62 160 ILE A N 1
ATOM 1204 C CA . ILE A 1 160 ? -0.703 -0.963 8.291 1.00 98.62 160 ILE A CA 1
ATOM 1205 C C . ILE A 1 160 ? -1.538 0.066 9.046 1.00 98.62 160 ILE A C 1
ATOM 1207 O O . ILE A 1 160 ? -2.593 0.449 8.555 1.00 98.62 160 ILE A O 1
ATOM 1211 N N . PHE A 1 161 ? -1.063 0.522 10.201 1.00 98.44 161 PHE A N 1
ATOM 1212 C CA . PHE A 1 161 ? -1.739 1.463 11.089 1.00 98.44 161 PHE A CA 1
ATOM 1213 C C . PHE A 1 161 ? -1.073 2.833 11.056 1.00 98.44 161 PHE A C 1
ATOM 1215 O O . PHE A 1 161 ? 0.158 2.932 11.033 1.00 98.44 161 PHE A O 1
ATOM 1222 N N . LYS A 1 162 ? -1.888 3.883 11.156 1.00 98.12 162 LYS A N 1
ATOM 1223 C CA . LYS A 1 162 ? -1.414 5.248 11.353 1.00 98.12 162 LYS A CA 1
ATOM 1224 C C . LYS A 1 162 ? -2.343 6.043 12.266 1.00 98.12 162 LYS A C 1
ATOM 1226 O O . LYS A 1 162 ? -3.552 6.078 12.046 1.00 98.12 162 LYS A O 1
ATOM 1231 N N . ASP A 1 163 ? -1.752 6.709 13.256 1.00 97.88 163 ASP A N 1
ATOM 1232 C CA . ASP A 1 163 ? -2.407 7.772 14.022 1.00 97.88 163 ASP A CA 1
ATOM 1233 C C . ASP A 1 163 ? -2.530 9.035 13.158 1.00 97.88 163 ASP A C 1
ATOM 1235 O O . ASP A 1 163 ? -1.558 9.471 12.523 1.00 97.88 163 ASP A O 1
ATOM 1239 N N . ARG A 1 164 ? -3.734 9.601 13.127 1.00 96.69 164 ARG A N 1
ATOM 1240 C CA . ARG A 1 164 ? -4.110 10.794 12.364 1.00 96.69 164 ARG A CA 1
ATOM 1241 C C . ARG A 1 164 ? -4.255 12.038 13.238 1.00 96.69 164 ARG A C 1
ATOM 1243 O O . ARG A 1 164 ? -4.343 13.130 12.687 1.00 96.69 164 ARG A O 1
ATOM 1250 N N . SER A 1 165 ? -4.263 11.886 14.560 1.00 96.75 165 SER A N 1
ATOM 1251 C CA . SER A 1 165 ? -4.416 12.969 15.533 1.00 96.75 165 SER A CA 1
ATOM 1252 C C . SER A 1 165 ? -3.085 13.512 16.053 1.00 96.75 165 SER A C 1
ATOM 1254 O O . SER A 1 165 ? -3.048 14.664 16.475 1.00 96.75 165 SER A O 1
ATOM 1256 N N . GLU A 1 166 ? -2.005 12.724 16.030 1.00 95.00 166 GLU A N 1
ATOM 1257 C CA . GLU A 1 166 ? -0.678 13.178 16.469 1.00 95.00 166 GLU A CA 1
ATOM 1258 C C . GLU A 1 166 ? 0.492 12.519 15.726 1.00 95.00 166 GLU A C 1
ATOM 1260 O O . GLU A 1 166 ? 0.334 11.569 14.953 1.00 95.00 166 GLU A O 1
ATOM 1265 N N . ALA A 1 167 ? 1.693 13.062 15.942 1.00 96.00 167 ALA A N 1
ATOM 1266 C CA . ALA A 1 167 ? 2.906 12.492 15.382 1.00 96.00 167 ALA A CA 1
ATOM 1267 C C . ALA A 1 167 ? 3.202 11.123 16.020 1.00 96.00 167 ALA A C 1
ATOM 1269 O O . ALA A 1 167 ? 3.553 11.032 17.195 1.00 96.00 167 ALA A O 1
ATOM 1270 N N . ALA A 1 168 ? 3.089 10.059 15.227 1.00 96.00 168 ALA A N 1
ATOM 1271 C CA . ALA A 1 168 ? 3.301 8.681 15.654 1.00 96.00 168 ALA A CA 1
ATOM 1272 C C . ALA A 1 168 ? 3.766 7.805 14.485 1.00 96.00 168 ALA A C 1
ATOM 1274 O O . ALA A 1 168 ? 3.431 8.069 13.325 1.00 96.00 168 ALA A O 1
ATOM 1275 N N . ALA A 1 169 ? 4.519 6.755 14.818 1.00 96.31 169 ALA A N 1
ATOM 1276 C CA . ALA A 1 169 ? 5.074 5.803 13.858 1.00 96.31 169 ALA A CA 1
ATOM 1277 C C . ALA A 1 169 ? 3.986 5.028 13.100 1.00 96.31 169 ALA A C 1
ATOM 1279 O O . ALA A 1 169 ? 2.915 4.745 13.643 1.00 96.31 169 ALA A O 1
ATOM 1280 N N . TRP A 1 170 ? 4.309 4.622 11.875 1.00 97.69 170 TRP A N 1
ATOM 1281 C CA . TRP A 1 170 ? 3.490 3.748 11.046 1.00 97.69 170 TRP A CA 1
ATOM 1282 C C . TRP A 1 170 ? 3.718 2.294 11.458 1.00 97.69 170 TRP A C 1
ATOM 1284 O O . TRP A 1 170 ? 4.754 1.705 11.144 1.00 97.69 170 TRP A O 1
ATOM 1294 N N . ILE A 1 171 ? 2.763 1.694 12.167 1.00 97.94 171 ILE A N 1
ATOM 1295 C CA . ILE A 1 171 ? 2.917 0.328 12.681 1.00 97.94 171 ILE A CA 1
ATOM 1296 C C . ILE A 1 171 ? 2.423 -0.686 11.659 1.00 97.94 171 ILE A C 1
ATOM 1298 O O . ILE A 1 171 ? 1.356 -0.530 11.077 1.00 97.94 171 ILE A O 1
ATOM 1302 N N . VAL A 1 172 ? 3.178 -1.765 11.472 1.00 98.44 172 VAL A N 1
ATOM 1303 C CA . VAL A 1 172 ? 2.823 -2.851 10.560 1.00 98.44 172 VAL A CA 1
ATOM 1304 C C . VAL A 1 172 ? 2.712 -4.169 11.317 1.00 98.44 172 VAL A C 1
ATOM 1306 O O . VAL A 1 172 ? 3.681 -4.644 11.915 1.00 98.44 172 VAL A O 1
ATOM 1309 N N . TYR A 1 173 ? 1.532 -4.780 11.234 1.00 98.31 173 TYR A N 1
ATOM 1310 C CA . TYR A 1 173 ? 1.309 -6.193 11.519 1.00 98.31 173 TYR A CA 1
ATOM 1311 C C . TYR A 1 173 ? 1.609 -7.025 10.271 1.00 98.31 173 TYR A C 1
ATOM 1313 O O . TYR A 1 173 ? 1.208 -6.656 9.166 1.00 98.31 173 TYR A O 1
ATOM 1321 N N . HIS A 1 174 ? 2.240 -8.186 10.448 1.00 98.12 174 HIS A N 1
ATOM 1322 C CA . HIS A 1 174 ? 2.364 -9.193 9.397 1.00 98.12 174 HIS A CA 1
ATOM 1323 C C . HIS A 1 174 ? 2.269 -10.600 10.002 1.00 98.12 174 HIS A C 1
ATOM 1325 O O . HIS A 1 174 ? 2.956 -10.916 10.974 1.00 98.12 174 HIS A O 1
ATOM 1331 N N . LYS A 1 175 ? 1.476 -11.503 9.416 1.00 97.38 175 LYS A N 1
ATOM 1332 C CA . LYS A 1 175 ? 1.244 -12.846 9.992 1.00 97.38 175 LYS A CA 1
ATOM 1333 C C . LYS A 1 175 ? 2.526 -13.642 10.272 1.00 97.38 175 LYS A C 1
ATOM 1335 O O . LYS A 1 175 ? 2.572 -14.479 11.167 1.00 97.38 175 LYS A O 1
ATOM 1340 N N . ASN A 1 176 ? 3.584 -13.393 9.496 1.00 97.12 176 ASN A N 1
ATOM 1341 C CA . ASN A 1 176 ? 4.842 -14.137 9.579 1.00 97.12 176 ASN A CA 1
ATOM 1342 C C . ASN A 1 176 ? 5.871 -13.565 10.569 1.00 97.12 176 ASN A C 1
ATOM 1344 O O . ASN A 1 176 ? 6.955 -14.136 10.661 1.00 97.12 176 ASN A O 1
ATOM 1348 N N . ILE A 1 177 ? 5.559 -12.494 11.314 1.00 94.81 177 ILE A N 1
ATOM 1349 C CA . ILE A 1 177 ? 6.477 -11.922 12.323 1.00 94.81 177 ILE A CA 1
ATOM 1350 C C . ILE A 1 177 ? 6.087 -12.226 13.780 1.00 94.81 177 ILE A C 1
ATOM 1352 O O . ILE A 1 177 ? 6.843 -11.887 14.697 1.00 94.81 177 ILE A O 1
ATOM 1356 N N . GLY A 1 178 ? 4.972 -12.940 13.975 1.00 89.31 178 GLY A N 1
ATOM 1357 C CA . GLY A 1 178 ? 4.403 -13.306 15.276 1.00 89.31 178 GLY A CA 1
ATOM 1358 C C . GLY A 1 178 ? 3.452 -12.240 15.828 1.00 89.31 178 GLY A C 1
ATOM 1359 O O . GLY A 1 178 ? 3.605 -11.059 15.542 1.00 89.31 178 GLY A O 1
ATOM 1360 N N . ASN A 1 179 ? 2.477 -12.645 16.648 1.00 85.88 179 ASN A N 1
ATOM 1361 C CA . ASN A 1 179 ? 1.397 -11.752 17.102 1.00 85.88 179 ASN A CA 1
ATOM 1362 C C . ASN A 1 179 ? 1.823 -10.676 18.117 1.00 85.88 179 ASN A C 1
ATOM 1364 O O . ASN A 1 179 ? 1.066 -9.743 18.360 1.00 85.88 179 ASN A O 1
ATOM 1368 N N . GLY A 1 180 ? 2.996 -10.810 18.736 1.00 88.44 180 GLY A N 1
ATOM 1369 C CA . GLY A 1 180 ? 3.602 -9.749 19.547 1.00 88.44 180 GLY A CA 1
ATOM 1370 C C . GLY A 1 180 ? 4.596 -8.893 18.763 1.00 88.44 180 GLY A C 1
ATOM 1371 O O . GLY A 1 180 ? 5.200 -7.994 19.335 1.00 88.44 180 GLY A O 1
ATOM 1372 N N . GLY A 1 181 ? 4.828 -9.211 17.486 1.00 94.06 181 GLY A N 1
ATOM 1373 C CA . GLY A 1 181 ? 5.817 -8.556 16.642 1.00 94.06 181 GLY A CA 1
ATOM 1374 C C . GLY A 1 181 ? 5.219 -7.395 15.858 1.00 94.06 181 GLY A C 1
ATOM 1375 O O . GLY A 1 181 ? 4.146 -7.531 15.276 1.00 94.06 181 GLY A O 1
ATOM 1376 N N . GLY A 1 182 ? 5.947 -6.285 15.794 1.00 96.75 182 GLY A N 1
ATOM 1377 C CA . GLY A 1 182 ? 5.630 -5.142 14.943 1.00 96.75 182 GLY A CA 1
ATOM 1378 C C . GLY A 1 182 ? 6.813 -4.765 14.057 1.00 96.75 182 GLY A C 1
ATOM 1379 O O . GLY A 1 182 ? 7.976 -5.001 14.399 1.00 96.75 182 GLY A O 1
ATOM 1380 N N . LEU A 1 183 ? 6.513 -4.161 12.913 1.00 97.75 183 LEU A N 1
ATOM 1381 C CA . LEU A 1 183 ? 7.478 -3.419 12.102 1.00 97.75 183 LEU A CA 1
ATOM 1382 C C . LEU A 1 183 ? 7.060 -1.947 12.051 1.00 97.75 183 LEU A C 1
ATOM 1384 O O . LEU A 1 183 ? 5.896 -1.621 12.283 1.00 97.75 183 LEU A O 1
ATOM 1388 N N . LYS A 1 184 ? 8.013 -1.066 11.748 1.00 97.12 184 LYS A N 1
ATOM 1389 C CA . LYS A 1 184 ? 7.757 0.357 11.502 1.00 97.12 184 LYS A CA 1
ATOM 1390 C C . LYS A 1 184 ? 7.962 0.636 10.025 1.00 97.12 184 LYS A C 1
ATOM 1392 O O . LYS A 1 184 ? 9.039 0.337 9.512 1.00 97.12 184 LYS A O 1
ATOM 1397 N N . LEU A 1 185 ? 6.941 1.142 9.341 1.00 97.31 185 LEU A N 1
ATOM 1398 C CA . LEU A 1 185 ? 7.045 1.484 7.920 1.00 97.31 185 LEU A CA 1
ATOM 1399 C C . LEU A 1 185 ? 7.877 2.753 7.703 1.00 97.31 185 LEU A C 1
ATOM 1401 O O . LEU A 1 185 ? 8.482 2.926 6.652 1.00 97.31 185 LEU A O 1
ATOM 1405 N N . ASP A 1 186 ? 7.946 3.589 8.733 1.00 96.00 186 ASP A N 1
ATOM 1406 C CA . ASP A 1 186 ? 8.582 4.899 8.727 1.00 96.00 186 ASP A CA 1
ATOM 1407 C C . ASP A 1 186 ? 10.053 4.926 9.105 1.00 96.00 186 ASP A C 1
ATOM 1409 O O . ASP A 1 186 ? 10.697 5.970 9.125 1.00 96.00 186 ASP A O 1
ATOM 1413 N N . THR A 1 187 ? 10.615 3.761 9.405 1.00 95.25 187 THR A N 1
ATOM 1414 C CA . THR A 1 187 ? 12.026 3.646 9.755 1.00 95.25 187 THR A CA 1
ATOM 1415 C C . THR A 1 187 ? 12.611 2.384 9.144 1.00 95.25 187 THR A C 1
ATOM 1417 O O . THR A 1 187 ? 11.904 1.492 8.673 1.00 95.25 187 THR A O 1
ATOM 1420 N N . ASN A 1 188 ? 13.929 2.275 9.207 1.00 94.81 188 ASN A N 1
ATOM 1421 C CA . ASN A 1 188 ? 14.648 1.058 8.864 1.00 94.81 188 ASN A CA 1
ATOM 1422 C C . ASN A 1 188 ? 14.760 0.073 10.040 1.00 94.81 188 ASN A C 1
ATOM 1424 O O . ASN A 1 188 ? 15.434 -0.946 9.908 1.00 94.81 188 ASN A O 1
ATOM 1428 N N . ALA A 1 189 ? 14.126 0.353 11.186 1.00 95.56 189 ALA A N 1
ATOM 1429 C CA . ALA A 1 189 ? 14.256 -0.471 12.380 1.00 95.56 189 ALA A CA 1
ATOM 1430 C C . ALA A 1 189 ? 13.913 -1.945 12.099 1.00 95.56 189 ALA A C 1
ATOM 1432 O O . ALA A 1 189 ? 13.037 -2.273 11.289 1.00 95.56 189 ALA A O 1
ATOM 1433 N N . ALA A 1 190 ? 14.618 -2.843 12.786 1.00 95.62 190 ALA A N 1
ATOM 1434 C CA . ALA A 1 190 ? 14.282 -4.258 12.789 1.00 95.62 190 ALA A CA 1
ATOM 1435 C C . ALA A 1 190 ? 12.907 -4.489 13.444 1.00 95.62 190 ALA A C 1
ATOM 1437 O O . ALA A 1 190 ? 12.336 -3.601 14.088 1.00 95.62 190 ALA A O 1
ATOM 1438 N N . LYS A 1 191 ? 12.383 -5.711 13.313 1.00 96.06 191 LYS A N 1
ATOM 1439 C CA . LYS A 1 191 ? 11.188 -6.137 14.044 1.00 96.06 191 LYS A CA 1
ATOM 1440 C C . LYS A 1 191 ? 11.378 -5.899 15.541 1.00 96.06 191 LYS A C 1
ATOM 1442 O O . LYS A 1 191 ? 12.363 -6.346 16.125 1.00 96.06 191 LYS A O 1
ATOM 1447 N N . PHE A 1 192 ? 10.384 -5.290 16.170 1.00 95.31 192 PHE A N 1
ATOM 1448 C CA . PHE A 1 192 ? 10.316 -5.149 17.620 1.00 95.31 192 PHE A CA 1
ATOM 1449 C C . PHE A 1 192 ? 9.205 -6.033 18.192 1.00 95.31 192 PHE A C 1
ATOM 1451 O O . PHE A 1 192 ? 8.360 -6.542 17.456 1.00 95.31 192 PHE A O 1
ATOM 1458 N N . THR A 1 193 ? 9.238 -6.264 19.504 1.00 94.94 193 THR A N 1
ATOM 1459 C CA . THR A 1 193 ? 8.212 -7.037 20.216 1.00 94.94 193 THR A CA 1
ATOM 1460 C C . THR A 1 193 ? 7.531 -6.148 21.239 1.00 94.94 193 THR A C 1
ATOM 1462 O O . THR A 1 193 ? 8.203 -5.560 22.081 1.00 94.94 193 THR A O 1
ATOM 1465 N N . GLU A 1 194 ? 6.207 -6.073 21.178 1.00 93.81 194 GLU A N 1
ATOM 1466 C CA . GLU A 1 194 ? 5.389 -5.292 22.096 1.00 93.81 194 GLU A CA 1
ATOM 1467 C C . GLU A 1 194 ? 4.018 -5.961 22.261 1.00 93.81 194 GLU A C 1
ATOM 1469 O O . GLU A 1 194 ? 3.186 -5.962 21.353 1.00 93.81 194 GLU A O 1
ATOM 1474 N N . SER A 1 195 ? 3.755 -6.536 23.438 1.00 91.81 195 SER A N 1
ATOM 1475 C CA . SER A 1 195 ? 2.504 -7.261 23.697 1.00 91.81 195 SER A CA 1
ATOM 1476 C C . SER A 1 195 ? 1.268 -6.357 23.687 1.00 91.81 195 SER A C 1
ATOM 1478 O O . SER A 1 195 ? 0.167 -6.847 23.457 1.00 91.81 195 SER A O 1
ATOM 1480 N N . THR A 1 196 ? 1.434 -5.052 23.920 1.00 95.56 196 THR A N 1
ATOM 1481 C CA . THR A 1 196 ? 0.355 -4.053 23.951 1.00 95.56 196 THR A CA 1
ATOM 1482 C C . THR A 1 196 ? -0.132 -3.621 22.571 1.00 95.56 196 THR A C 1
ATOM 1484 O O . THR A 1 196 ? -1.173 -2.976 22.507 1.00 95.56 196 THR A O 1
ATOM 1487 N N . LEU A 1 197 ? 0.549 -3.991 21.478 1.00 95.31 197 LEU A N 1
ATOM 1488 C CA . LEU A 1 197 ? 0.075 -3.723 20.117 1.00 95.31 197 LEU A CA 1
ATOM 1489 C C . LEU A 1 197 ? -1.153 -4.571 19.789 1.00 95.31 197 LEU A C 1
ATOM 1491 O O . LEU A 1 197 ? -2.269 -4.089 19.843 1.00 95.31 197 LEU A O 1
ATOM 1495 N N . PHE A 1 198 ? -0.976 -5.855 19.488 1.00 96.12 198 PHE A N 1
ATOM 1496 C CA . PHE A 1 198 ? -2.074 -6.713 19.016 1.00 96.12 198 PHE A CA 1
ATOM 1497 C C . PHE A 1 198 ? -2.587 -7.660 20.106 1.00 96.12 198 PHE A C 1
ATOM 1499 O O . PHE A 1 198 ? -3.275 -8.634 19.812 1.00 96.12 198 PHE A O 1
ATOM 1506 N N . ASN A 1 199 ? -2.206 -7.425 21.371 1.00 96.00 199 ASN A N 1
ATOM 1507 C CA . ASN A 1 199 ? -2.527 -8.288 22.513 1.00 96.00 199 ASN A CA 1
ATOM 1508 C C . ASN A 1 199 ? -2.157 -9.767 22.268 1.00 96.00 199 ASN A C 1
ATOM 1510 O O . ASN A 1 199 ? -2.900 -10.676 22.635 1.00 96.00 199 ASN A O 1
ATOM 1514 N N . ASN A 1 200 ? -1.050 -10.020 21.557 1.00 95.31 200 ASN A N 1
ATOM 1515 C CA . ASN A 1 200 ? -0.637 -11.354 21.095 1.00 95.31 200 ASN A CA 1
ATOM 1516 C C . ASN A 1 200 ? -1.741 -12.151 20.360 1.00 95.31 200 ASN A C 1
ATOM 1518 O O . ASN A 1 200 ? -1.690 -13.381 20.296 1.00 95.31 200 ASN A O 1
ATOM 1522 N N . THR A 1 201 ? -2.718 -11.464 19.767 1.00 96.44 201 THR A N 1
ATOM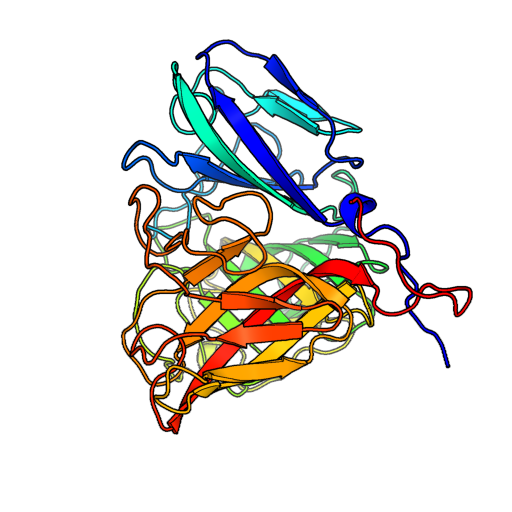 1523 C CA . THR A 1 201 ? -3.909 -12.060 19.159 1.00 96.44 201 THR A CA 1
ATOM 1524 C C . THR A 1 201 ? -3.835 -11.945 17.637 1.00 96.44 201 THR A C 1
ATOM 1526 O O . THR A 1 201 ? -3.551 -10.878 17.098 1.00 96.44 201 THR A O 1
ATOM 1529 N N . SER A 1 202 ? -4.060 -13.055 16.928 1.00 96.44 202 SER A N 1
ATOM 1530 C CA . SER A 1 202 ? -4.167 -13.028 15.465 1.00 96.44 202 SER A CA 1
ATOM 1531 C C . SER A 1 202 ? -5.518 -12.438 15.046 1.00 96.44 202 SER A C 1
ATOM 1533 O O . SER A 1 202 ? -6.522 -12.735 15.699 1.00 96.44 202 SER A O 1
ATOM 1535 N N . PRO A 1 203 ? -5.582 -11.669 13.945 1.00 98.06 203 PRO A N 1
ATOM 1536 C CA . PRO A 1 203 ? -6.850 -11.285 13.338 1.00 98.06 203 PRO A CA 1
ATOM 1537 C C . PRO A 1 203 ? -7.720 -12.504 12.997 1.00 98.06 203 PRO A C 1
ATOM 1539 O O . PRO A 1 203 ? -7.215 -13.602 12.747 1.00 98.06 203 PRO A O 1
ATOM 1542 N N . THR A 1 204 ? -9.033 -12.305 12.958 1.00 98.56 204 THR A N 1
ATOM 1543 C CA . THR A 1 204 ? -10.006 -13.286 12.462 1.00 98.56 204 THR A CA 1
ATOM 1544 C C . THR A 1 204 ? -10.523 -12.860 11.090 1.00 98.56 204 THR A C 1
ATOM 1546 O O . THR A 1 204 ? -10.042 -11.896 10.504 1.00 98.56 204 THR A O 1
ATOM 1549 N N . SER A 1 205 ? -11.502 -13.582 10.544 1.00 98.38 205 SER A N 1
ATOM 1550 C CA . SER A 1 205 ? -12.142 -13.215 9.278 1.00 98.38 205 SER A CA 1
ATOM 1551 C C . SER A 1 205 ? -13.044 -11.980 9.368 1.00 98.38 205 SER A C 1
ATOM 1553 O O . SER A 1 205 ? -13.496 -11.485 8.335 1.00 98.38 205 SER A O 1
ATOM 1555 N N . SER A 1 206 ? -13.356 -11.510 10.579 1.00 97.94 206 SER A N 1
ATOM 1556 C CA . SER A 1 206 ? -14.283 -10.399 10.805 1.00 97.94 206 SER A CA 1
ATOM 1557 C C . SER A 1 206 ? -13.665 -9.218 11.543 1.00 97.94 206 SER A C 1
ATOM 1559 O O . SER A 1 206 ? -14.115 -8.093 11.329 1.00 97.94 206 SER A O 1
ATOM 1561 N N . VAL A 1 207 ? -12.685 -9.454 12.421 1.00 98.56 207 VAL A N 1
ATOM 1562 C CA . VAL A 1 207 ? -12.077 -8.409 13.252 1.00 98.56 207 VAL A CA 1
ATOM 1563 C C . VAL A 1 207 ? -10.567 -8.582 13.402 1.00 98.56 207 VAL A C 1
ATOM 1565 O O . VAL A 1 207 ? -10.054 -9.699 13.396 1.00 98.56 207 VAL A O 1
ATOM 1568 N N . PHE A 1 208 ? -9.862 -7.476 13.630 1.00 98.38 208 PHE A N 1
ATOM 1569 C CA . PHE A 1 208 ? -8.513 -7.483 14.199 1.00 98.38 208 PHE A CA 1
ATOM 1570 C C . PHE A 1 208 ? -8.529 -6.900 15.613 1.00 98.38 208 PHE A C 1
ATOM 1572 O O . PHE A 1 208 ? -9.410 -6.116 15.971 1.00 98.38 208 PHE A O 1
ATOM 1579 N N . THR A 1 209 ? -7.552 -7.295 16.426 1.00 98.19 209 THR A N 1
ATOM 1580 C CA . THR A 1 209 ? -7.385 -6.783 17.789 1.00 98.19 209 THR A CA 1
ATOM 1581 C C . THR A 1 209 ? -6.545 -5.514 17.781 1.00 98.19 209 THR A C 1
ATOM 1583 O O . 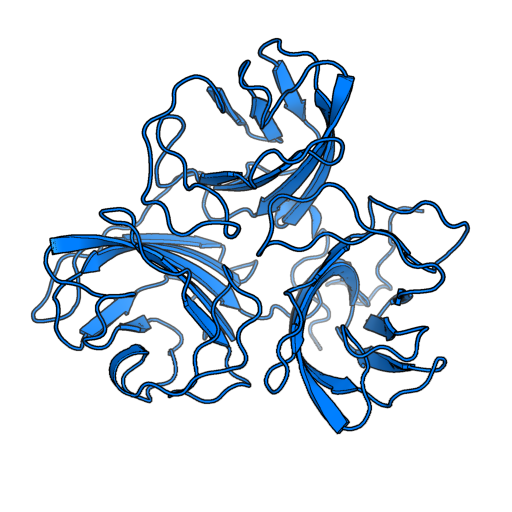THR A 1 209 ? -5.458 -5.489 17.205 1.00 98.19 209 THR A O 1
ATOM 1586 N N . VAL A 1 210 ? -7.032 -4.493 18.480 1.00 97.62 210 VAL A N 1
ATOM 1587 C CA . VAL A 1 210 ? -6.244 -3.332 18.892 1.00 97.62 210 VAL A CA 1
ATOM 1588 C C . VAL A 1 210 ? -5.999 -3.446 20.394 1.00 97.62 210 VAL A C 1
ATOM 1590 O O . VAL A 1 210 ? -6.935 -3.589 21.175 1.00 97.62 210 VAL A O 1
ATOM 1593 N N . GLY A 1 211 ? -4.737 -3.492 20.807 1.00 97.44 211 GLY A N 1
ATOM 1594 C CA . GLY A 1 211 ? -4.338 -3.503 22.213 1.00 97.44 211 GLY A CA 1
ATOM 1595 C C . GLY A 1 211 ? -4.327 -2.094 22.806 1.00 97.44 211 GLY A C 1
ATOM 1596 O O . GLY A 1 211 ? -4.965 -1.189 22.282 1.00 97.44 211 GLY A O 1
ATOM 1597 N N . SER A 1 212 ? -3.614 -1.890 23.912 1.00 97.12 212 SER A N 1
ATOM 1598 C CA . SER A 1 212 ? -3.553 -0.600 24.618 1.00 97.12 212 SER A CA 1
ATOM 1599 C C . SER A 1 212 ? -2.395 0.307 24.176 1.00 97.12 212 SER A C 1
ATOM 1601 O O . SER A 1 212 ? -2.138 1.327 24.811 1.00 97.12 212 SER A O 1
ATOM 1603 N N . ALA A 1 213 ? -1.627 -0.077 23.153 1.00 96.88 213 ALA A N 1
ATOM 1604 C CA . ALA A 1 213 ? -0.497 0.716 22.680 1.00 96.88 213 ALA A CA 1
ATOM 1605 C C . ALA A 1 213 ? -0.959 2.014 22.002 1.00 96.88 213 ALA A C 1
ATOM 1607 O O . ALA A 1 213 ? -1.797 2.000 21.096 1.00 96.88 213 ALA A O 1
ATOM 1608 N N . ASN A 1 214 ? -0.338 3.134 22.382 1.00 97.00 214 ASN A N 1
ATOM 1609 C CA . ASN A 1 214 ? -0.706 4.456 21.871 1.00 97.00 214 ASN A CA 1
ATOM 1610 C C . ASN A 1 214 ? -0.595 4.555 20.344 1.00 97.00 214 ASN A C 1
ATOM 1612 O O . ASN A 1 214 ? -1.450 5.157 19.712 1.00 97.00 214 ASN A O 1
ATOM 1616 N N . ASN A 1 215 ? 0.405 3.910 19.740 1.00 95.38 215 ASN A N 1
ATOM 1617 C CA . ASN A 1 215 ? 0.638 3.970 18.296 1.00 95.38 215 ASN A CA 1
ATOM 1618 C C . ASN A 1 215 ? -0.492 3.388 17.433 1.00 95.38 215 ASN A C 1
ATOM 1620 O O . ASN A 1 215 ? -0.483 3.612 16.224 1.00 95.38 215 ASN A O 1
ATOM 1624 N N . ILE A 1 216 ? -1.421 2.623 18.014 1.00 97.31 216 ILE A N 1
ATOM 1625 C CA . ILE A 1 216 ? -2.542 2.042 17.266 1.00 97.31 216 ILE A CA 1
ATOM 1626 C C . ILE A 1 216 ? -3.905 2.247 17.932 1.00 97.31 216 ILE A C 1
ATOM 1628 O O . ILE A 1 216 ? -4.914 1.932 17.318 1.00 97.31 216 ILE A O 1
ATOM 1632 N N . ASN A 1 217 ? -3.975 2.669 19.194 1.00 97.88 217 ASN A N 1
ATOM 1633 C CA . ASN A 1 217 ? -5.247 2.721 19.914 1.00 97.88 217 ASN A CA 1
ATOM 1634 C C . ASN A 1 217 ? -5.230 3.715 21.078 1.00 97.88 217 ASN A C 1
ATOM 1636 O O . ASN A 1 217 ? -5.852 3.468 22.107 1.00 97.88 217 ASN A O 1
ATOM 1640 N N . LYS A 1 218 ? -4.485 4.819 20.969 1.00 98.06 218 LYS A N 1
ATOM 1641 C CA . LYS A 1 218 ? -4.521 5.871 21.992 1.00 98.06 218 LYS A CA 1
ATOM 1642 C C . LYS A 1 218 ? -5.947 6.406 22.154 1.00 98.06 218 LYS A C 1
ATOM 1644 O O . LYS A 1 218 ? -6.635 6.620 21.159 1.00 98.06 218 LYS A O 1
ATOM 1649 N N . ASN A 1 219 ? -6.374 6.612 23.400 1.00 97.62 219 ASN A N 1
ATOM 1650 C CA . ASN A 1 219 ? -7.712 7.121 23.694 1.00 97.62 219 ASN A CA 1
ATOM 1651 C C . ASN A 1 219 ? -7.957 8.468 23.000 1.00 97.62 219 ASN A C 1
ATOM 1653 O O . ASN A 1 219 ? -7.077 9.327 23.029 1.00 97.62 219 ASN A O 1
ATOM 1657 N N . ASP A 1 220 ? -9.140 8.631 22.410 1.00 97.12 220 ASP A N 1
ATOM 1658 C CA . ASP A 1 220 ? -9.615 9.837 21.713 1.00 97.12 220 ASP A CA 1
ATOM 1659 C C . ASP A 1 220 ? -8.838 10.229 20.437 1.00 97.12 220 ASP A C 1
ATOM 1661 O O . ASP A 1 220 ? -9.158 11.237 19.800 1.00 97.12 220 ASP A O 1
ATOM 1665 N N . ASN A 1 221 ? -7.851 9.436 20.007 1.00 98.25 221 ASN A N 1
ATOM 1666 C CA . ASN A 1 221 ? -7.132 9.685 18.758 1.00 98.25 221 ASN A CA 1
ATOM 1667 C C . ASN A 1 221 ? -7.823 9.011 17.569 1.00 98.25 221 ASN A C 1
ATOM 1669 O O . ASN A 1 221 ? -8.323 7.893 17.668 1.00 98.25 221 ASN A O 1
ATOM 1673 N N . ASN A 1 222 ? -7.809 9.674 16.413 1.00 97.94 222 ASN A N 1
ATOM 1674 C CA . ASN A 1 222 ? -8.300 9.108 15.166 1.00 97.94 222 ASN A CA 1
ATOM 1675 C C . ASN A 1 222 ? -7.205 8.259 14.526 1.00 97.94 222 ASN A C 1
ATOM 1677 O O . ASN A 1 222 ? -6.090 8.727 14.315 1.00 97.94 222 ASN A O 1
ATOM 1681 N N . PHE A 1 223 ? -7.542 7.041 14.132 1.00 98.44 223 PHE A N 1
ATOM 1682 C CA . PHE A 1 223 ? -6.644 6.119 13.452 1.00 98.44 223 PHE A CA 1
ATOM 1683 C C . PHE A 1 223 ? -7.168 5.767 12.068 1.00 98.44 223 PHE A C 1
ATOM 1685 O O . PHE A 1 223 ? -8.334 5.995 11.729 1.00 98.44 223 PHE A O 1
ATOM 1692 N N . ILE A 1 224 ? -6.268 5.217 11.264 1.00 98.56 224 ILE A N 1
ATOM 1693 C CA . ILE A 1 224 ? -6.580 4.508 10.033 1.00 98.56 224 ILE A CA 1
ATOM 1694 C C . ILE A 1 224 ? -5.740 3.234 9.956 1.00 98.56 224 ILE A C 1
ATOM 1696 O O . ILE A 1 224 ? -4.578 3.216 10.370 1.00 98.56 224 ILE A O 1
ATOM 1700 N N . ALA A 1 225 ? -6.340 2.168 9.442 1.00 98.69 225 ALA A N 1
ATOM 1701 C CA . ALA A 1 225 ? -5.718 0.882 9.214 1.00 98.69 225 ALA A CA 1
ATOM 1702 C C . ALA A 1 225 ? -6.022 0.385 7.794 1.00 98.69 225 ALA A C 1
ATOM 1704 O O . ALA A 1 225 ? -7.178 0.321 7.378 1.00 98.69 225 ALA A O 1
ATOM 1705 N N . TYR A 1 226 ? -4.979 0.002 7.062 1.00 98.81 226 TYR A N 1
ATOM 1706 C CA . TYR A 1 226 ? -5.077 -0.615 5.741 1.00 98.81 226 TYR A CA 1
ATOM 1707 C C . TYR A 1 226 ? -4.861 -2.118 5.880 1.00 98.81 226 TYR A C 1
ATOM 1709 O O . TYR A 1 226 ? -3.762 -2.558 6.226 1.00 98.81 226 TYR A O 1
ATOM 1717 N N . CYS A 1 227 ? -5.909 -2.906 5.655 1.00 98.88 227 CYS A N 1
ATOM 1718 C CA . CYS A 1 227 ? -5.900 -4.353 5.848 1.00 98.88 227 CYS A CA 1
ATOM 1719 C C . CYS A 1 227 ? -5.789 -5.075 4.507 1.00 98.88 227 CYS A C 1
ATOM 1721 O O . CYS A 1 227 ? -6.551 -4.792 3.581 1.00 98.88 227 CYS A O 1
ATOM 1723 N N . PHE A 1 228 ? -4.900 -6.065 4.435 1.00 98.88 228 PHE A N 1
ATOM 1724 C CA . PHE A 1 228 ? -4.672 -6.848 3.229 1.00 98.88 228 PHE A CA 1
ATOM 1725 C C . PHE A 1 228 ? -4.726 -8.350 3.499 1.00 98.88 228 PHE A C 1
ATOM 1727 O O . PHE A 1 228 ? -4.165 -8.830 4.481 1.00 98.88 228 PHE A O 1
ATOM 1734 N N . THR A 1 229 ? -5.362 -9.100 2.603 1.00 98.44 229 THR A N 1
ATOM 1735 C CA . THR A 1 229 ? -5.436 -10.569 2.616 1.00 98.44 229 THR A CA 1
ATOM 1736 C C . THR A 1 229 ? -4.941 -11.131 1.288 1.00 98.44 229 THR A C 1
ATOM 1738 O O . THR A 1 229 ? -5.223 -10.567 0.230 1.00 98.44 229 THR A O 1
ATOM 1741 N N . SER A 1 230 ? -4.214 -12.251 1.326 1.00 97.94 230 SER A N 1
ATOM 1742 C CA . SER A 1 230 ? -3.803 -12.971 0.118 1.00 97.94 230 SER A CA 1
ATOM 1743 C C . SER A 1 230 ? -5.024 -13.483 -0.643 1.00 97.94 230 SER A C 1
ATOM 1745 O O . SER A 1 230 ? -5.837 -14.226 -0.095 1.00 97.94 230 SER A O 1
ATOM 1747 N N . ILE A 1 231 ? -5.095 -13.170 -1.932 1.00 97.38 231 ILE A N 1
ATOM 1748 C CA . ILE A 1 231 ? -6.065 -13.737 -2.868 1.00 97.38 231 ILE A CA 1
ATOM 1749 C C . ILE A 1 231 ? -5.302 -14.565 -3.892 1.00 97.38 231 ILE A C 1
ATOM 1751 O O . ILE A 1 231 ? -4.386 -14.080 -4.559 1.00 97.38 231 ILE A O 1
ATOM 1755 N N . GLN A 1 232 ? -5.679 -15.836 -4.018 1.00 94.56 232 GLN A N 1
ATOM 1756 C CA . GLN A 1 232 ? -5.016 -16.775 -4.915 1.00 94.56 232 GLN A CA 1
ATOM 1757 C C . GLN A 1 232 ? -4.960 -16.228 -6.350 1.00 94.56 232 GLN A C 1
ATOM 1759 O O . GLN A 1 232 ? -5.991 -15.907 -6.931 1.00 94.56 232 GLN A O 1
ATOM 1764 N N . GLY A 1 233 ? -3.751 -16.145 -6.914 1.00 93.50 233 GLY A N 1
ATOM 1765 C CA . GLY A 1 233 ? -3.520 -15.646 -8.274 1.00 93.50 233 GLY A CA 1
ATOM 1766 C C . GLY A 1 233 ? -3.518 -14.118 -8.422 1.00 93.50 233 GLY A C 1
ATOM 1767 O O . GLY A 1 233 ? -3.229 -13.640 -9.513 1.00 93.50 233 GLY A O 1
ATOM 1768 N N . TYR A 1 234 ? -3.774 -13.357 -7.351 1.00 97.06 234 TYR A N 1
ATOM 1769 C CA . TYR A 1 234 ? -3.824 -11.890 -7.378 1.00 97.06 234 TYR A CA 1
ATOM 1770 C C . TYR A 1 234 ? -2.865 -11.223 -6.387 1.00 97.06 234 TYR A C 1
ATOM 1772 O O . TYR A 1 234 ? -2.090 -10.355 -6.776 1.00 97.06 234 TYR A O 1
ATOM 1780 N N . SER A 1 235 ? -2.897 -11.608 -5.111 1.00 98.38 235 SER A N 1
ATOM 1781 C CA . SER A 1 235 ? -2.074 -10.991 -4.068 1.00 98.38 235 SER A CA 1
ATOM 1782 C C . SER A 1 235 ? -1.487 -12.043 -3.137 1.00 98.38 235 SER A C 1
ATOM 1784 O O . SER A 1 235 ? -2.089 -13.090 -2.882 1.00 98.38 235 SER A O 1
ATOM 1786 N N . ARG A 1 236 ? -0.280 -11.790 -2.625 1.00 98.44 236 ARG A N 1
ATOM 1787 C CA . ARG A 1 236 ? 0.367 -12.700 -1.677 1.00 98.44 236 ARG A CA 1
ATOM 1788 C C . ARG A 1 236 ? 1.203 -11.961 -0.651 1.00 98.44 236 ARG A C 1
ATOM 1790 O O . ARG A 1 236 ? 2.005 -11.099 -0.997 1.00 98.44 236 ARG A O 1
ATOM 1797 N N . PHE A 1 237 ? 1.051 -12.399 0.592 1.00 98.62 237 PHE A N 1
ATOM 1798 C CA . PHE A 1 237 ? 1.777 -11.912 1.757 1.00 98.62 237 PHE A CA 1
ATOM 1799 C C . PHE A 1 237 ? 2.504 -13.089 2.395 1.00 98.62 237 PHE A C 1
ATOM 1801 O O . PHE A 1 237 ? 1.893 -14.123 2.702 1.00 98.62 237 PHE A O 1
ATOM 1808 N N . GLY A 1 238 ? 3.818 -12.978 2.542 1.00 98.25 238 GLY A N 1
ATOM 1809 C CA . GLY A 1 238 ? 4.638 -14.115 2.932 1.00 98.25 238 GLY A CA 1
ATOM 1810 C C . GLY A 1 238 ? 5.993 -13.730 3.491 1.00 98.25 238 GLY A C 1
ATOM 1811 O O . GLY A 1 238 ? 6.276 -12.566 3.763 1.00 98.25 238 GLY A O 1
ATOM 1812 N N . LYS A 1 239 ? 6.840 -14.745 3.660 1.00 97.81 239 LYS A N 1
ATOM 1813 C CA . LYS A 1 239 ? 8.240 -14.577 4.036 1.00 97.81 239 LYS A CA 1
ATOM 1814 C C . LYS A 1 239 ? 9.172 -15.378 3.139 1.00 97.81 239 LYS A C 1
ATOM 1816 O O . LYS A 1 239 ? 8.740 -16.349 2.516 1.00 97.81 239 LYS A O 1
ATOM 1821 N N . TYR A 1 240 ? 10.438 -14.988 3.109 1.00 97.88 240 TYR A N 1
ATOM 1822 C CA . TYR A 1 240 ? 11.526 -15.753 2.506 1.00 97.88 240 TYR A CA 1
ATOM 1823 C C . TYR A 1 240 ? 12.813 -15.569 3.315 1.00 97.88 240 TYR A C 1
ATOM 1825 O O . TYR A 1 240 ? 12.913 -14.661 4.138 1.00 97.88 240 TYR A O 1
ATOM 1833 N N . THR A 1 241 ? 13.790 -16.436 3.068 1.00 97.25 241 THR A N 1
ATOM 1834 C CA . THR A 1 241 ? 15.138 -16.326 3.634 1.00 97.25 241 THR A CA 1
ATOM 1835 C C . THR A 1 241 ? 16.107 -16.022 2.500 1.00 97.25 241 THR A C 1
ATOM 1837 O O . THR A 1 241 ? 16.075 -16.691 1.460 1.00 97.25 241 THR A O 1
ATOM 1840 N N . GLY A 1 242 ? 16.918 -14.981 2.665 1.00 96.81 242 GLY A N 1
ATOM 1841 C CA . GLY A 1 242 ? 17.972 -14.657 1.711 1.00 96.81 242 GLY A CA 1
ATOM 1842 C C . GLY A 1 242 ? 19.080 -15.712 1.729 1.00 96.81 242 GLY A C 1
ATOM 1843 O O . GLY A 1 242 ? 19.273 -16.423 2.719 1.00 96.81 242 GLY A O 1
ATOM 1844 N N . ASN A 1 243 ? 19.778 -15.855 0.605 1.00 96.81 243 ASN A N 1
ATOM 1845 C CA . ASN A 1 243 ? 20.819 -16.874 0.429 1.00 96.81 243 ASN A CA 1
ATOM 1846 C C . ASN A 1 243 ? 22.225 -16.297 0.194 1.00 96.81 243 ASN A C 1
ATOM 1848 O O . ASN A 1 243 ? 23.148 -17.068 -0.057 1.00 96.81 243 ASN A O 1
ATOM 1852 N N . GLY A 1 244 ? 22.377 -14.969 0.231 1.00 95.88 244 GLY A N 1
ATOM 1853 C CA . GLY A 1 244 ? 23.642 -14.265 0.019 1.00 95.88 244 GLY A CA 1
ATOM 1854 C C . GLY A 1 244 ? 24.311 -14.587 -1.316 1.00 95.88 244 GLY A C 1
ATOM 1855 O O . GLY A 1 244 ? 25.522 -14.782 -1.382 1.00 95.88 244 GLY A O 1
ATOM 1856 N N . ASN A 1 245 ? 23.529 -14.783 -2.383 1.00 96.19 245 ASN A N 1
ATOM 1857 C CA . ASN A 1 245 ? 24.057 -15.174 -3.687 1.00 96.19 245 ASN A CA 1
ATOM 1858 C C . ASN A 1 245 ? 23.361 -14.429 -4.830 1.00 96.19 245 ASN A C 1
ATOM 1860 O O . ASN A 1 245 ? 22.145 -14.261 -4.817 1.00 96.19 245 ASN A O 1
ATOM 1864 N N . ALA A 1 246 ? 24.112 -14.072 -5.875 1.00 94.25 246 ALA A N 1
ATOM 1865 C CA . ALA A 1 246 ? 23.552 -13.472 -7.089 1.00 94.25 246 ALA A CA 1
ATOM 1866 C C . ALA A 1 246 ? 22.536 -14.387 -7.803 1.00 94.25 246 ALA A C 1
ATOM 1868 O O . ALA A 1 246 ? 21.565 -13.925 -8.394 1.00 94.25 246 ALA A O 1
ATOM 1869 N N . ASN A 1 247 ? 22.675 -15.710 -7.700 1.00 95.56 247 ASN A N 1
ATOM 1870 C CA . ASN A 1 247 ? 21.588 -16.637 -8.000 1.00 95.56 247 ASN A CA 1
ATOM 1871 C C . ASN A 1 247 ? 20.631 -16.720 -6.798 1.00 95.56 247 ASN A C 1
ATOM 1873 O O . ASN A 1 247 ? 20.535 -17.746 -6.117 1.00 95.56 247 ASN A O 1
ATOM 1877 N N . GLY A 1 248 ? 19.946 -15.611 -6.531 1.00 96.44 248 GLY A N 1
ATOM 1878 C CA . GLY A 1 248 ? 19.220 -15.378 -5.291 1.00 96.44 248 GLY A CA 1
ATOM 1879 C C . GLY A 1 248 ? 17.990 -16.253 -5.092 1.00 96.44 248 GLY A C 1
ATOM 1880 O O . GLY A 1 248 ? 17.587 -17.029 -5.969 1.00 96.44 248 GLY A O 1
ATOM 1881 N N . THR A 1 249 ? 17.373 -16.135 -3.921 1.00 97.12 249 THR A N 1
ATOM 1882 C CA . THR A 1 249 ? 16.169 -16.900 -3.582 1.00 97.12 249 THR A CA 1
ATOM 1883 C C . THR A 1 249 ? 15.046 -16.628 -4.594 1.00 97.12 249 THR A C 1
ATOM 1885 O O . THR A 1 249 ? 14.800 -15.486 -4.984 1.00 97.12 249 THR A O 1
ATOM 1888 N N . PHE A 1 250 ? 14.370 -17.693 -5.040 1.00 97.94 250 PHE A N 1
ATOM 1889 C CA . PHE A 1 250 ? 13.121 -17.604 -5.804 1.00 97.94 250 PHE A CA 1
ATOM 1890 C C . PHE A 1 250 ? 11.929 -17.693 -4.852 1.00 97.94 250 PHE A C 1
ATOM 1892 O O . PHE A 1 250 ? 11.883 -18.569 -3.986 1.00 97.94 250 PHE A O 1
ATOM 1899 N N . ILE A 1 251 ? 10.956 -16.806 -5.040 1.00 98.38 251 ILE A N 1
ATOM 1900 C CA . ILE A 1 251 ? 9.744 -16.720 -4.239 1.00 98.38 251 ILE A CA 1
ATOM 1901 C C . ILE A 1 251 ? 8.548 -16.944 -5.163 1.00 98.38 251 ILE A C 1
ATOM 1903 O O . ILE A 1 251 ? 8.243 -16.121 -6.025 1.00 98.38 251 ILE A O 1
ATOM 1907 N N . TYR A 1 252 ? 7.845 -18.057 -4.956 1.00 97.50 252 TYR A N 1
ATOM 1908 C CA . TYR A 1 252 ? 6.619 -18.369 -5.684 1.00 97.50 252 TYR A CA 1
ATOM 1909 C C . TYR A 1 252 ? 5.445 -17.544 -5.147 1.00 97.50 252 TYR A C 1
ATOM 1911 O O . TYR A 1 252 ? 5.068 -17.676 -3.979 1.00 97.50 252 TYR A O 1
ATOM 1919 N N . THR A 1 253 ? 4.829 -16.738 -6.010 1.00 96.62 253 THR A N 1
ATOM 1920 C CA . THR A 1 253 ? 3.611 -15.975 -5.704 1.00 96.62 253 THR A CA 1
ATOM 1921 C C . THR A 1 253 ? 2.361 -16.632 -6.284 1.00 96.62 253 THR A C 1
ATOM 1923 O O . THR A 1 253 ? 1.303 -16.558 -5.664 1.00 96.62 253 THR A O 1
ATOM 1926 N N . GLY A 1 254 ? 2.494 -17.371 -7.390 1.00 94.12 254 GLY A N 1
ATOM 1927 C CA . GLY A 1 254 ? 1.370 -17.934 -8.147 1.00 94.12 254 GLY A CA 1
ATOM 1928 C C . GLY A 1 254 ? 0.816 -16.997 -9.225 1.00 94.12 254 GLY A C 1
ATOM 1929 O O . GLY A 1 254 ? -0.247 -17.268 -9.777 1.00 94.12 254 GLY A O 1
ATOM 1930 N N . PHE A 1 255 ? 1.527 -15.910 -9.521 1.00 95.81 255 PHE A N 1
ATOM 1931 C CA . PHE A 1 255 ? 1.191 -14.920 -10.546 1.00 95.81 255 PHE A CA 1
ATOM 1932 C C . PHE A 1 255 ? 2.449 -14.169 -10.990 1.00 95.81 255 PHE A C 1
ATOM 1934 O O . PHE A 1 255 ? 3.460 -14.206 -10.286 1.00 95.81 255 PHE A O 1
ATOM 1941 N N . LYS A 1 256 ? 2.389 -13.454 -12.115 1.00 96.19 256 LYS A N 1
ATOM 1942 C CA . LYS A 1 256 ? 3.449 -12.517 -12.496 1.00 96.19 256 LYS A CA 1
ATOM 1943 C C . LYS A 1 256 ? 3.311 -11.244 -11.662 1.00 96.19 256 LYS A C 1
ATOM 1945 O O . LYS A 1 256 ? 2.246 -10.636 -11.742 1.00 96.19 256 LYS A O 1
ATOM 1950 N N . PRO A 1 257 ? 4.297 -10.828 -10.848 1.00 97.50 257 PRO A N 1
ATOM 1951 C CA . PRO A 1 257 ? 4.157 -9.621 -10.036 1.00 97.50 257 PRO A CA 1
ATOM 1952 C C . PRO A 1 257 ? 4.104 -8.343 -10.886 1.00 97.50 257 PRO A C 1
ATOM 1954 O O . PRO A 1 257 ? 4.836 -8.220 -11.863 1.00 97.50 257 PRO A O 1
ATOM 1957 N N . SER A 1 258 ? 3.278 -7.379 -10.482 1.00 96.88 258 SER A N 1
ATOM 1958 C CA . SER A 1 258 ? 3.338 -5.975 -10.916 1.00 96.88 258 SER A CA 1
ATOM 1959 C C . SER A 1 258 ? 3.951 -5.072 -9.848 1.00 96.88 258 SER A C 1
ATOM 1961 O O . SER A 1 258 ? 4.467 -4.008 -10.172 1.00 96.88 258 SER A O 1
ATOM 1963 N N . PHE A 1 259 ? 3.919 -5.504 -8.588 1.00 98.44 259 PHE A N 1
ATOM 1964 C CA . PHE A 1 259 ? 4.416 -4.777 -7.426 1.00 98.44 259 PHE A CA 1
ATOM 1965 C C . PHE A 1 259 ? 4.932 -5.756 -6.379 1.00 98.44 259 PHE A C 1
ATOM 1967 O O . PHE A 1 259 ? 4.306 -6.792 -6.132 1.00 98.44 259 PHE A O 1
ATOM 1974 N N . ILE A 1 260 ? 6.043 -5.403 -5.737 1.00 98.50 260 ILE A N 1
ATOM 1975 C CA . ILE A 1 260 ? 6.596 -6.106 -4.582 1.00 98.50 260 ILE A CA 1
ATOM 1976 C C . ILE A 1 260 ? 7.097 -5.072 -3.588 1.00 98.50 260 ILE A C 1
ATOM 1978 O O . ILE A 1 260 ? 7.911 -4.219 -3.938 1.00 98.50 260 ILE A O 1
ATOM 1982 N N . MET A 1 261 ? 6.682 -5.216 -2.335 1.00 98.62 261 MET A N 1
ATOM 1983 C CA . MET A 1 261 ? 7.256 -4.491 -1.213 1.00 98.62 261 MET A CA 1
ATOM 1984 C C . MET A 1 261 ? 7.742 -5.469 -0.151 1.00 98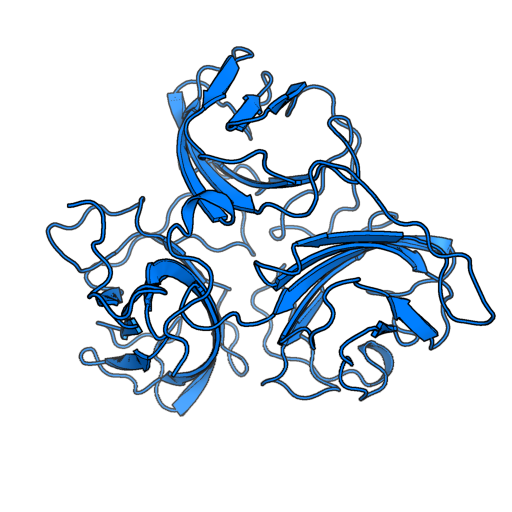.62 261 MET A C 1
ATOM 1986 O O . MET A 1 261 ? 7.057 -6.446 0.146 1.00 98.62 261 MET A O 1
ATOM 1990 N N . PHE A 1 262 ? 8.928 -5.235 0.404 1.00 98.25 262 PHE A N 1
ATOM 1991 C CA . PHE A 1 262 ? 9.585 -6.172 1.316 1.00 98.25 262 PHE A CA 1
ATOM 1992 C C . PHE A 1 262 ? 10.351 -5.462 2.434 1.00 98.25 262 PHE A C 1
ATOM 1994 O O . PHE A 1 262 ? 10.673 -4.276 2.333 1.00 98.25 262 PHE A O 1
ATOM 2001 N N . LYS A 1 263 ? 10.649 -6.210 3.503 1.00 97.81 263 LYS A N 1
ATOM 2002 C CA . LYS A 1 263 ? 11.439 -5.743 4.649 1.00 97.81 263 LYS A CA 1
ATOM 2003 C C . LYS A 1 263 ? 12.155 -6.890 5.348 1.00 97.81 263 LYS A C 1
ATOM 2005 O O . LYS A 1 263 ? 11.534 -7.907 5.661 1.00 97.81 263 LYS A O 1
ATOM 2010 N N . ALA A 1 264 ? 13.437 -6.688 5.655 1.00 96.62 264 ALA A N 1
ATOM 2011 C CA . ALA A 1 264 ? 14.193 -7.562 6.547 1.00 96.62 264 ALA A CA 1
ATOM 2012 C C . ALA A 1 264 ? 13.591 -7.523 7.959 1.00 96.62 264 ALA A C 1
ATOM 2014 O O . ALA A 1 264 ? 13.417 -6.444 8.537 1.00 96.62 264 ALA A O 1
ATOM 2015 N N . THR A 1 265 ? 13.290 -8.688 8.538 1.00 94.25 265 THR A N 1
ATOM 2016 C CA . THR A 1 265 ? 12.700 -8.762 9.883 1.00 94.25 265 THR A CA 1
ATOM 2017 C C . THR A 1 265 ? 13.742 -8.630 10.986 1.00 94.25 265 THR A C 1
ATOM 2019 O O . THR A 1 265 ? 13.422 -8.131 12.060 1.00 94.25 265 THR A O 1
ATOM 2022 N N . ALA A 1 266 ? 14.972 -9.084 10.740 1.00 85.69 266 ALA A N 1
ATOM 2023 C CA . ALA A 1 266 ? 16.057 -9.095 11.726 1.00 85.69 266 ALA A CA 1
ATOM 2024 C C . ALA A 1 266 ? 17.163 -8.059 11.449 1.00 85.69 266 ALA A C 1
ATOM 2026 O O . ALA A 1 266 ? 18.084 -7.947 12.252 1.00 85.69 266 ALA A O 1
ATOM 2027 N N . GLY A 1 267 ? 17.069 -7.305 10.350 1.00 82.06 267 GLY A N 1
ATOM 2028 C CA . GLY A 1 267 ? 18.070 -6.320 9.940 1.00 82.06 267 GLY A CA 1
ATOM 2029 C C . GLY A 1 267 ? 17.554 -4.877 9.947 1.00 82.06 267 GLY A C 1
ATOM 2030 O O . GLY A 1 267 ? 16.346 -4.620 10.062 1.00 82.06 267 GLY A O 1
ATOM 2031 N N . THR A 1 268 ? 18.493 -3.929 9.873 1.00 89.12 268 THR A N 1
ATOM 2032 C CA . THR A 1 268 ? 18.237 -2.477 9.912 1.00 89.12 268 THR A CA 1
ATOM 2033 C C . THR A 1 268 ? 18.182 -1.847 8.522 1.00 89.12 268 THR A C 1
ATOM 2035 O O . THR A 1 268 ? 18.469 -0.664 8.338 1.00 89.12 268 THR A O 1
ATOM 2038 N N . GLU A 1 269 ? 17.872 -2.642 7.510 1.00 93.38 269 GLU A N 1
ATOM 2039 C CA . GLU A 1 269 ? 17.718 -2.188 6.140 1.00 93.38 269 GLU A CA 1
ATOM 2040 C C . GLU A 1 269 ? 16.330 -1.580 5.951 1.00 93.38 269 GLU A C 1
ATOM 2042 O O . GLU A 1 269 ? 15.363 -1.940 6.633 1.00 93.38 269 GLU A O 1
ATOM 2047 N N . ASN A 1 270 ? 16.234 -0.628 5.027 1.00 95.25 270 ASN A N 1
ATOM 2048 C CA . ASN A 1 270 ? 14.973 0.029 4.712 1.00 95.25 270 ASN A CA 1
ATOM 2049 C C . ASN A 1 270 ? 13.950 -0.964 4.136 1.00 95.25 270 ASN A C 1
ATOM 2051 O O . ASN A 1 270 ? 14.281 -2.066 3.699 1.00 95.25 270 ASN A O 1
ATOM 2055 N N . TRP A 1 271 ? 12.687 -0.549 4.115 1.00 97.38 271 TRP A N 1
ATOM 2056 C CA . TRP A 1 271 ? 11.700 -1.166 3.233 1.00 97.38 271 TRP A CA 1
ATOM 2057 C C . TRP A 1 271 ? 12.092 -0.923 1.776 1.00 97.38 271 TRP A C 1
ATOM 2059 O O . TRP A 1 271 ? 12.671 0.115 1.465 1.00 97.38 271 TRP A O 1
ATOM 2069 N N . GLY A 1 272 ? 11.753 -1.845 0.881 1.00 97.38 272 GLY A N 1
ATOM 2070 C CA . GLY A 1 272 ? 11.983 -1.681 -0.554 1.00 97.38 272 GLY A CA 1
ATOM 2071 C C . GLY A 1 272 ? 10.724 -1.919 -1.364 1.00 97.38 272 GLY A C 1
ATOM 2072 O O . GLY A 1 272 ? 9.951 -2.810 -1.023 1.00 97.38 272 GLY A O 1
ATOM 2073 N N . ILE A 1 273 ? 10.537 -1.138 -2.430 1.00 98.25 273 ILE A N 1
ATOM 2074 C CA . ILE A 1 273 ? 9.428 -1.264 -3.381 1.00 98.25 273 ILE A CA 1
ATOM 2075 C C . ILE A 1 273 ? 9.967 -1.384 -4.808 1.00 98.25 273 ILE A C 1
ATOM 2077 O O . ILE A 1 273 ? 10.575 -0.441 -5.318 1.00 98.25 273 ILE A O 1
ATOM 2081 N N . PHE A 1 274 ? 9.648 -2.495 -5.470 1.00 97.94 274 PHE A N 1
ATOM 2082 C CA . PHE A 1 274 ? 9.789 -2.682 -6.916 1.00 97.94 274 PHE A CA 1
ATOM 2083 C C . PHE A 1 274 ? 8.408 -2.734 -7.573 1.00 97.94 274 PHE A C 1
ATOM 2085 O O . PHE A 1 274 ? 7.454 -3.250 -6.991 1.00 97.94 274 PHE A O 1
ATOM 2092 N N . ASP A 1 275 ? 8.311 -2.271 -8.815 1.00 97.06 275 ASP A N 1
ATOM 2093 C CA . ASP A 1 275 ? 7.139 -2.494 -9.660 1.00 97.06 275 ASP A CA 1
ATOM 2094 C C . ASP A 1 275 ? 7.532 -2.750 -11.116 1.00 97.06 275 ASP A C 1
ATOM 2096 O O . ASP A 1 275 ? 8.701 -2.689 -11.492 1.00 97.06 275 ASP A O 1
ATOM 2100 N N . ASN A 1 276 ? 6.547 -3.105 -11.936 1.00 94.56 276 ASN A N 1
ATOM 2101 C CA . ASN A 1 276 ? 6.749 -3.479 -13.330 1.00 94.56 276 ASN A CA 1
ATOM 2102 C C . ASN A 1 276 ? 6.712 -2.298 -14.312 1.00 94.56 276 ASN A C 1
ATOM 2104 O O . ASN A 1 276 ? 6.893 -2.526 -15.509 1.00 94.56 276 ASN A O 1
ATOM 2108 N N . ARG A 1 277 ? 6.469 -1.067 -13.842 1.00 94.69 277 ARG A N 1
ATOM 2109 C CA . ARG A 1 277 ? 6.387 0.130 -14.694 1.00 94.69 277 ARG A CA 1
ATOM 2110 C C . ARG A 1 277 ? 7.680 0.941 -14.682 1.00 94.69 277 ARG A C 1
ATOM 2112 O O . ARG A 1 277 ? 7.914 1.703 -15.617 1.00 94.69 277 ARG A O 1
ATOM 2119 N N . ARG A 1 278 ? 8.519 0.775 -13.655 1.00 92.69 278 ARG A N 1
ATOM 2120 C CA . ARG A 1 278 ? 9.821 1.442 -13.521 1.00 92.69 278 ARG A CA 1
ATOM 2121 C C . ARG A 1 278 ? 10.956 0.454 -13.788 1.00 92.69 278 ARG A C 1
ATOM 2123 O O . ARG A 1 278 ? 11.091 -0.549 -13.096 1.00 92.69 278 ARG A O 1
ATOM 2130 N N . ASN A 1 279 ? 11.761 0.728 -14.811 1.00 90.81 279 ASN A N 1
ATOM 2131 C CA . ASN A 1 279 ? 12.965 -0.037 -15.136 1.00 90.81 279 ASN A CA 1
ATOM 2132 C C . ASN A 1 279 ? 13.865 0.777 -16.069 1.00 90.81 279 ASN A C 1
ATOM 2134 O O . ASN A 1 279 ? 13.339 1.423 -16.976 1.00 90.81 279 ASN A O 1
ATOM 2138 N N . THR A 1 280 ? 15.187 0.694 -15.917 1.00 87.31 280 THR A N 1
ATOM 2139 C CA . THR A 1 280 ? 16.122 1.171 -16.959 1.00 87.31 280 THR A CA 1
ATOM 2140 C C . THR A 1 280 ? 16.729 0.033 -17.777 1.00 87.31 280 THR A C 1
ATOM 2142 O O . THR A 1 280 ? 17.261 0.263 -18.864 1.00 87.31 280 THR A O 1
ATOM 2145 N N . GLN A 1 281 ? 16.619 -1.207 -17.293 1.00 87.69 281 GLN A N 1
ATOM 2146 C CA . GLN A 1 281 ? 17.243 -2.359 -17.932 1.00 87.69 281 GLN A CA 1
ATOM 2147 C C . GLN A 1 281 ? 16.394 -2.954 -19.063 1.00 87.69 281 GLN A C 1
ATOM 2149 O O . GLN A 1 281 ? 15.159 -2.926 -19.056 1.00 87.69 281 GLN A O 1
ATOM 2154 N N . GLN A 1 282 ? 17.077 -3.550 -20.041 1.00 85.38 282 GLN A N 1
ATOM 2155 C CA . GLN A 1 282 ? 16.434 -4.343 -21.082 1.00 85.38 282 GLN A CA 1
ATOM 2156 C C . GLN A 1 282 ? 16.056 -5.729 -20.543 1.00 85.38 282 GLN A C 1
ATOM 2158 O O . GLN A 1 282 ? 16.830 -6.374 -19.839 1.00 85.38 282 GLN A O 1
ATOM 2163 N N . GLY A 1 283 ? 14.890 -6.229 -20.949 1.00 86.19 283 GLY A N 1
ATOM 2164 C CA . GLY A 1 283 ? 14.439 -7.574 -20.604 1.00 86.19 283 GLY A CA 1
ATOM 2165 C C . GLY A 1 283 ? 13.730 -7.637 -19.253 1.00 86.19 283 GLY A C 1
ATOM 2166 O O . GLY A 1 283 ? 12.974 -6.734 -18.893 1.00 86.19 283 GLY A O 1
ATOM 2167 N N . ASN A 1 284 ? 13.910 -8.762 -18.559 1.00 86.94 284 ASN A N 1
ATOM 2168 C CA . ASN A 1 284 ? 13.184 -9.068 -17.330 1.00 86.94 284 ASN A CA 1
ATOM 2169 C C . ASN A 1 284 ? 13.770 -8.455 -16.047 1.00 86.94 284 ASN A C 1
ATOM 2171 O O . ASN A 1 284 ? 12.963 -8.059 -15.202 1.00 86.94 284 ASN A O 1
ATOM 2175 N N . PRO A 1 285 ? 15.106 -8.366 -15.870 1.00 91.31 285 PRO A N 1
ATOM 2176 C CA . PRO A 1 285 ? 15.656 -7.765 -14.668 1.00 91.31 285 PRO A CA 1
ATOM 2177 C C . PRO A 1 285 ? 15.144 -6.336 -14.484 1.00 91.31 285 PRO A C 1
ATOM 2179 O O . PRO A 1 285 ? 15.077 -5.548 -15.433 1.00 91.31 285 PRO A O 1
ATOM 2182 N N . ARG A 1 286 ? 14.742 -6.041 -13.251 1.00 93.06 286 ARG A N 1
ATOM 2183 C CA . ARG A 1 286 ? 14.386 -4.713 -12.764 1.00 93.06 286 ARG A CA 1
ATOM 2184 C C . ARG A 1 286 ? 15.522 -4.186 -11.902 1.00 93.06 286 ARG A C 1
ATOM 2186 O O . ARG A 1 286 ? 16.092 -4.958 -11.130 1.00 93.06 286 ARG A O 1
ATOM 2193 N N . ASP A 1 287 ? 15.800 -2.891 -11.996 1.00 94.19 287 ASP A N 1
ATOM 2194 C CA . ASP A 1 287 ? 16.864 -2.212 -11.247 1.00 94.19 287 ASP A CA 1
ATOM 2195 C C . ASP A 1 287 ? 16.380 -1.079 -10.339 1.00 94.19 287 ASP A C 1
ATOM 2197 O O . ASP A 1 287 ? 17.006 -0.820 -9.313 1.00 94.19 287 ASP A O 1
ATOM 2201 N N . ILE A 1 288 ? 15.279 -0.412 -10.693 1.00 95.19 288 ILE A N 1
ATOM 2202 C CA . ILE A 1 288 ? 14.748 0.725 -9.937 1.00 95.19 288 ILE A CA 1
ATOM 2203 C C . ILE A 1 288 ? 13.924 0.255 -8.736 1.00 95.19 288 ILE A C 1
ATOM 2205 O O . ILE A 1 288 ? 12.998 -0.547 -8.874 1.00 95.19 288 ILE A O 1
ATOM 2209 N N . TYR A 1 289 ? 14.190 0.847 -7.572 1.00 95.88 289 TYR A N 1
ATOM 2210 C CA . TYR A 1 289 ? 13.379 0.688 -6.369 1.00 95.88 289 TYR A CA 1
ATOM 2211 C C . TYR A 1 289 ? 13.168 2.011 -5.627 1.00 95.88 289 TYR A C 1
ATOM 2213 O O . TYR A 1 289 ? 13.920 2.973 -5.776 1.00 95.88 289 TYR A O 1
ATOM 2221 N N . LEU A 1 290 ? 12.121 2.045 -4.802 1.00 96.56 290 LEU A N 1
ATOM 2222 C CA . LEU A 1 290 ? 11.866 3.123 -3.842 1.00 96.56 290 LEU A CA 1
ATOM 2223 C C . LEU A 1 290 ? 11.961 2.611 -2.407 1.00 96.56 290 LEU A C 1
ATOM 2225 O O . LEU A 1 290 ? 11.737 1.430 -2.137 1.00 96.56 290 LEU A O 1
ATOM 2229 N N . LEU A 1 291 ? 12.279 3.528 -1.498 1.00 95.94 291 LEU A N 1
ATOM 2230 C CA . LEU A 1 291 ? 12.433 3.277 -0.072 1.00 95.94 291 LEU A CA 1
ATOM 2231 C C . LEU A 1 291 ? 11.370 4.087 0.681 1.00 95.94 291 LEU A C 1
ATOM 2233 O O . LEU A 1 291 ? 11.584 5.270 0.913 1.00 95.94 291 LEU A O 1
ATOM 2237 N N . PRO A 1 292 ? 10.227 3.498 1.066 1.00 94.50 292 PRO A N 1
ATOM 2238 C CA . PRO A 1 292 ? 9.102 4.265 1.599 1.00 94.50 292 PRO A CA 1
ATOM 2239 C C . PRO A 1 292 ? 9.399 4.942 2.946 1.00 94.50 292 PRO A C 1
ATOM 2241 O O . PRO A 1 292 ? 8.739 5.909 3.294 1.00 94.50 292 PRO A O 1
ATOM 2244 N N . SER A 1 293 ? 10.400 4.467 3.689 1.00 92.62 293 SER A N 1
ATOM 2245 C CA . SER A 1 293 ? 10.855 5.061 4.951 1.00 92.62 293 SER A CA 1
ATOM 2246 C C . SER A 1 293 ? 11.733 6.309 4.776 1.00 92.62 293 SER A C 1
ATOM 2248 O O . SER A 1 293 ? 12.180 6.867 5.775 1.00 92.62 293 SER A O 1
ATOM 2250 N N . VAL A 1 294 ? 12.028 6.744 3.542 1.00 92.88 294 VAL A N 1
ATOM 2251 C CA . VAL A 1 294 ? 12.809 7.962 3.263 1.00 92.88 294 VAL A CA 1
ATOM 2252 C C . VAL A 1 294 ? 12.250 8.735 2.063 1.00 92.88 294 VAL A C 1
ATOM 2254 O O . VAL A 1 294 ? 11.711 8.162 1.124 1.00 92.88 294 VAL A O 1
ATOM 2257 N N . GLY A 1 295 ? 12.416 10.059 2.056 1.00 89.06 295 GLY A N 1
ATOM 2258 C CA . GLY A 1 295 ? 11.888 10.930 0.999 1.00 89.06 295 GLY A CA 1
ATOM 2259 C C . GLY A 1 295 ? 12.655 10.882 -0.329 1.00 89.06 295 GLY A C 1
ATOM 2260 O O . GLY A 1 295 ? 12.339 11.648 -1.234 1.00 89.06 295 GLY A O 1
ATOM 2261 N N . ASN A 1 296 ? 13.675 10.032 -0.476 1.00 90.50 296 ASN A N 1
ATOM 2262 C CA . ASN A 1 296 ? 14.569 10.019 -1.637 1.00 90.50 296 ASN A CA 1
ATOM 2263 C C . ASN A 1 296 ? 13.835 9.774 -2.970 1.00 90.50 296 ASN A C 1
ATOM 2265 O O . ASN A 1 296 ? 12.772 9.156 -3.025 1.00 90.50 296 ASN A O 1
ATOM 2269 N N . ALA A 1 297 ? 14.439 10.270 -4.048 1.00 92.06 297 ALA A N 1
ATOM 2270 C CA . ALA A 1 297 ? 14.112 9.924 -5.429 1.00 92.06 297 ALA A CA 1
ATOM 2271 C C . ALA A 1 297 ? 14.355 8.423 -5.718 1.00 92.06 297 ALA A C 1
ATOM 2273 O O . ALA A 1 297 ? 14.770 7.669 -4.829 1.00 92.06 297 ALA A O 1
ATOM 2274 N N . ASP A 1 298 ? 14.116 7.987 -6.960 1.00 93.06 298 ASP A N 1
ATOM 2275 C CA . ASP A 1 298 ? 14.405 6.608 -7.375 1.00 93.06 298 ASP A CA 1
ATOM 2276 C C . ASP A 1 298 ? 15.850 6.207 -7.022 1.00 93.06 298 ASP A C 1
ATOM 2278 O O . ASP A 1 298 ? 16.816 6.923 -7.295 1.00 93.06 298 ASP A O 1
ATOM 2282 N N . SER A 1 299 ? 15.996 5.028 -6.420 1.00 94.12 299 SER A N 1
ATOM 2283 C CA . SER A 1 299 ? 17.283 4.351 -6.271 1.00 94.12 299 SER A CA 1
ATOM 2284 C C . SER A 1 299 ? 17.399 3.270 -7.338 1.00 94.12 299 SER A C 1
ATOM 2286 O O . SER A 1 299 ? 16.386 2.754 -7.813 1.00 94.12 299 SER A O 1
ATOM 2288 N N . SER A 1 300 ? 18.622 2.920 -7.731 1.00 93.00 300 SER A N 1
ATOM 2289 C CA . SER A 1 300 ? 18.841 1.871 -8.725 1.00 93.00 300 SER A CA 1
ATOM 2290 C C . SER A 1 300 ? 20.022 0.987 -8.362 1.00 93.00 300 SER A C 1
ATOM 2292 O O . SER A 1 300 ? 21.036 1.455 -7.845 1.00 93.00 300 SER A O 1
ATOM 2294 N N . GLU A 1 301 ? 19.878 -0.302 -8.641 1.00 92.94 301 GLU A N 1
ATOM 2295 C CA . GLU A 1 301 ? 20.965 -1.270 -8.595 1.00 92.94 301 GLU A CA 1
ATOM 2296 C C . GLU A 1 301 ? 20.726 -2.308 -9.692 1.00 92.94 301 GLU A C 1
ATOM 2298 O O . GLU A 1 301 ? 19.675 -2.953 -9.732 1.00 92.94 301 GLU A O 1
ATOM 2303 N N . SER A 1 302 ? 21.671 -2.430 -10.623 1.00 91.06 302 SER A N 1
ATOM 2304 C CA . SER A 1 302 ? 21.524 -3.300 -11.791 1.00 91.06 302 SER A CA 1
ATOM 2305 C C . SER A 1 302 ? 21.299 -4.758 -11.397 1.00 91.06 302 SER A C 1
ATOM 2307 O O . SER A 1 302 ? 21.846 -5.232 -10.404 1.00 91.06 302 SER A O 1
ATOM 2309 N N . ASP A 1 303 ? 20.509 -5.467 -12.205 1.00 90.06 303 ASP A N 1
ATOM 2310 C CA . ASP A 1 303 ? 20.217 -6.891 -12.045 1.00 90.06 303 ASP A CA 1
ATOM 2311 C C . ASP A 1 303 ? 19.685 -7.218 -10.640 1.00 90.06 303 ASP A C 1
ATOM 2313 O O . ASP A 1 303 ? 20.133 -8.155 -9.981 1.00 90.06 303 ASP A O 1
ATOM 2317 N N . SER A 1 304 ? 18.717 -6.431 -10.153 1.00 94.44 304 SER A N 1
ATOM 2318 C CA . SER A 1 304 ? 18.189 -6.614 -8.797 1.00 94.44 304 SER A CA 1
ATOM 2319 C C . SER A 1 304 ? 17.214 -7.780 -8.696 1.00 94.44 304 SER A C 1
ATOM 2321 O O . SER A 1 304 ? 17.356 -8.633 -7.813 1.00 94.44 304 SER A O 1
ATOM 2323 N N . VAL A 1 305 ? 16.188 -7.805 -9.552 1.00 97.19 305 VAL A N 1
ATOM 2324 C CA . VAL A 1 305 ? 15.077 -8.756 -9.422 1.00 97.19 305 VAL A CA 1
ATOM 2325 C C . VAL A 1 305 ? 14.455 -9.114 -10.763 1.00 97.19 305 VAL A C 1
ATOM 2327 O O . VAL A 1 305 ? 14.217 -8.258 -11.605 1.00 97.19 305 VAL A O 1
ATOM 2330 N N . ASP A 1 306 ? 14.147 -10.393 -10.933 1.00 97.12 306 ASP A N 1
ATOM 2331 C CA . ASP A 1 306 ? 13.346 -10.909 -12.037 1.00 97.12 306 ASP A CA 1
ATOM 2332 C C . ASP A 1 306 ? 11.871 -10.999 -11.633 1.00 97.12 306 ASP A C 1
ATOM 2334 O O . ASP A 1 306 ? 11.556 -11.607 -10.607 1.00 97.12 306 ASP A O 1
ATOM 2338 N N . PHE A 1 307 ? 10.959 -10.482 -12.465 1.00 96.56 307 PHE A N 1
ATOM 2339 C CA . PHE A 1 307 ? 9.512 -10.713 -12.330 1.00 96.56 307 PHE A CA 1
ATOM 2340 C C . PHE A 1 307 ? 9.090 -11.864 -13.248 1.00 96.56 307 PHE A C 1
ATOM 2342 O O . PHE A 1 307 ? 8.902 -11.712 -14.451 1.00 96.56 307 PHE A O 1
ATOM 2349 N N . LEU A 1 308 ? 8.981 -13.056 -12.673 1.00 95.94 308 LEU A N 1
ATOM 2350 C CA . LEU A 1 308 ? 8.672 -14.293 -13.387 1.00 95.94 308 LEU A CA 1
ATOM 2351 C C . LEU A 1 308 ? 7.159 -14.500 -13.460 1.00 95.94 308 LEU A C 1
ATOM 2353 O O . LEU A 1 308 ? 6.413 -13.936 -12.671 1.00 95.94 308 LEU A O 1
ATOM 2357 N N . SER A 1 309 ? 6.689 -15.368 -14.357 1.00 93.75 309 SER A N 1
ATOM 2358 C CA . SER A 1 309 ? 5.249 -15.615 -14.558 1.00 93.75 309 SER A CA 1
ATOM 2359 C C . SER A 1 309 ? 4.504 -16.148 -13.325 1.00 93.75 309 SER A C 1
ATOM 2361 O O . SER A 1 309 ? 3.276 -16.154 -13.293 1.00 93.75 309 SER A O 1
ATOM 2363 N N . ASN A 1 310 ? 5.228 -16.620 -12.313 1.00 94.88 310 ASN A N 1
ATOM 2364 C CA . ASN A 1 310 ? 4.677 -17.254 -11.124 1.00 94.88 310 ASN A CA 1
ATOM 2365 C C . ASN A 1 310 ? 5.325 -16.775 -9.815 1.00 94.88 310 ASN A C 1
ATOM 2367 O O . ASN A 1 310 ? 5.136 -17.415 -8.774 1.00 94.88 310 ASN A O 1
ATOM 2371 N N . GLY A 1 311 ? 6.125 -15.712 -9.858 1.00 97.31 311 GLY A N 1
ATOM 2372 C CA . GLY A 1 311 ? 6.926 -15.299 -8.718 1.00 97.31 311 GLY A CA 1
ATOM 2373 C C . GLY A 1 311 ? 7.959 -14.243 -9.049 1.00 97.31 311 GLY A C 1
ATOM 2374 O O . GLY A 1 311 ? 7.941 -13.621 -10.106 1.00 97.31 311 GLY A O 1
ATOM 2375 N N . PHE A 1 312 ? 8.901 -14.076 -8.137 1.00 98.19 312 PHE A N 1
ATOM 2376 C CA . PHE A 1 312 ? 10.060 -13.224 -8.348 1.00 98.19 312 PHE A CA 1
ATOM 2377 C C . PHE A 1 312 ? 11.325 -13.907 -7.862 1.00 98.19 312 PHE A C 1
ATOM 2379 O O . PHE A 1 312 ? 11.281 -14.827 -7.040 1.00 98.19 312 PHE A O 1
ATOM 2386 N N . LYS A 1 313 ? 12.463 -13.474 -8.393 1.00 97.88 313 LYS A N 1
ATOM 2387 C CA . LYS A 1 313 ? 13.766 -14.019 -8.021 1.00 97.88 313 LYS A CA 1
ATOM 2388 C C . LYS A 1 313 ? 14.768 -12.896 -7.848 1.00 97.88 313 LYS A C 1
ATOM 2390 O O . LYS A 1 313 ? 14.952 -12.097 -8.761 1.00 97.88 313 LYS A O 1
ATOM 2395 N N . TRP A 1 314 ? 15.437 -12.868 -6.702 1.00 97.69 314 TRP A N 1
ATOM 2396 C CA . TRP A 1 314 ? 16.559 -11.958 -6.499 1.00 97.69 314 TRP A CA 1
ATOM 2397 C C . TRP A 1 314 ? 17.735 -12.365 -7.381 1.00 97.69 314 TRP A C 1
ATOM 2399 O O . TRP A 1 314 ? 18.020 -13.554 -7.550 1.00 97.69 314 TRP A O 1
ATOM 2409 N N . ARG A 1 315 ? 18.408 -11.372 -7.957 1.00 95.94 315 ARG A N 1
ATOM 2410 C CA . ARG A 1 315 ? 19.522 -11.564 -8.895 1.00 95.94 315 ARG A CA 1
ATOM 2411 C C . ARG A 1 315 ? 20.853 -11.041 -8.353 1.00 95.94 315 ARG A C 1
ATOM 2413 O O . ARG A 1 315 ? 21.828 -10.902 -9.083 1.00 95.94 315 ARG A O 1
ATOM 2420 N N . ILE A 1 316 ? 20.898 -10.840 -7.038 1.00 94.56 316 ILE A N 1
ATOM 2421 C CA . ILE A 1 316 ? 21.983 -10.159 -6.346 1.00 94.56 316 ILE A CA 1
ATOM 2422 C C . ILE A 1 316 ? 22.190 -10.696 -4.926 1.00 94.56 316 ILE A C 1
ATOM 2424 O O . ILE A 1 316 ? 21.241 -11.113 -4.259 1.00 94.56 316 ILE A O 1
ATOM 2428 N N . ASP A 1 317 ? 23.440 -10.672 -4.471 1.00 94.31 317 ASP A N 1
ATOM 2429 C CA . ASP A 1 317 ? 23.813 -10.822 -3.064 1.00 94.31 317 ASP A CA 1
ATOM 2430 C C . ASP A 1 317 ? 23.715 -9.452 -2.375 1.00 94.31 317 ASP A C 1
ATOM 2432 O O . ASP A 1 317 ? 24.393 -8.508 -2.778 1.00 94.31 317 ASP A O 1
ATOM 2436 N N . SER A 1 318 ? 22.811 -9.298 -1.405 1.00 92.81 318 SER A N 1
ATOM 2437 C CA . SER A 1 318 ? 22.522 -7.978 -0.843 1.00 92.81 318 SER A CA 1
ATOM 2438 C C . SER A 1 318 ? 21.908 -8.036 0.550 1.00 92.81 318 SER A C 1
ATOM 2440 O O . SER A 1 318 ? 20.804 -8.562 0.708 1.00 92.81 318 SER A O 1
ATOM 2442 N N . GLY A 1 319 ? 22.546 -7.340 1.500 1.00 92.19 319 GLY A N 1
ATOM 2443 C CA . GLY A 1 319 ? 22.002 -6.970 2.818 1.00 92.19 319 GLY A CA 1
ATOM 2444 C C . GLY A 1 319 ? 20.533 -6.537 2.766 1.00 92.19 319 GLY A C 1
ATOM 2445 O O . GLY A 1 319 ? 19.694 -6.976 3.545 1.00 92.19 319 GLY A O 1
ATOM 2446 N N . PHE A 1 320 ? 20.208 -5.713 1.767 1.00 94.19 320 PHE A N 1
ATOM 2447 C CA . PHE A 1 320 ? 18.902 -5.080 1.616 1.00 94.19 320 PHE A CA 1
ATOM 2448 C C . PHE A 1 320 ? 17.768 -6.062 1.323 1.00 94.19 320 PHE A C 1
ATOM 2450 O O . PHE A 1 320 ? 16.655 -5.828 1.782 1.00 94.19 320 PHE A O 1
ATOM 2457 N N . ARG A 1 321 ? 18.011 -7.133 0.555 1.00 94.69 321 ARG A N 1
ATOM 2458 C CA . ARG A 1 321 ? 16.921 -7.954 -0.015 1.00 94.69 321 ARG A CA 1
ATOM 2459 C C . ARG A 1 321 ? 17.196 -9.447 -0.151 1.00 94.69 321 ARG A C 1
ATOM 2461 O O . ARG A 1 321 ? 16.258 -10.189 -0.434 1.00 94.69 321 ARG A O 1
ATOM 2468 N N . ASN A 1 322 ? 18.432 -9.906 0.036 1.00 95.62 322 ASN A N 1
ATOM 2469 C CA . ASN A 1 322 ? 18.812 -11.302 -0.181 1.00 95.62 322 ASN A CA 1
ATOM 2470 C C . ASN A 1 322 ? 20.002 -11.766 0.687 1.00 95.62 322 ASN A C 1
ATOM 2472 O O . ASN A 1 322 ? 20.720 -12.682 0.296 1.00 95.62 322 ASN A O 1
ATOM 2476 N N . ASP A 1 323 ? 20.223 -11.164 1.853 1.00 95.00 323 ASP A N 1
ATOM 2477 C CA . ASP A 1 323 ? 21.357 -11.518 2.713 1.00 95.00 323 ASP A CA 1
ATOM 2478 C C . ASP A 1 323 ? 21.243 -12.937 3.278 1.00 95.00 323 ASP A C 1
ATOM 2480 O O . ASP A 1 323 ? 20.144 -13.433 3.551 1.00 95.00 323 ASP A O 1
ATOM 2484 N N . ASN A 1 324 ? 22.380 -13.606 3.447 1.00 95.44 324 ASN A N 1
ATOM 2485 C CA . ASN A 1 324 ? 22.420 -15.018 3.796 1.00 95.44 324 ASN A CA 1
ATOM 2486 C C . ASN A 1 324 ? 21.814 -15.281 5.180 1.00 95.44 324 ASN A C 1
ATOM 2488 O O . ASN A 1 324 ? 22.314 -14.818 6.202 1.00 95.44 324 ASN A O 1
ATOM 2492 N N . GLY A 1 325 ? 20.753 -16.085 5.220 1.00 94.50 325 GLY A N 1
ATOM 2493 C CA . GLY A 1 325 ? 20.096 -16.474 6.466 1.00 94.50 325 GLY A CA 1
ATOM 2494 C C . GLY A 1 325 ? 19.193 -15.396 7.072 1.00 94.50 325 GLY A C 1
ATOM 2495 O O . GLY A 1 325 ? 18.540 -15.666 8.079 1.00 94.50 325 GLY A O 1
ATOM 2496 N N . ILE A 1 326 ? 19.093 -14.210 6.461 1.00 95.00 326 ILE A N 1
ATOM 2497 C CA . ILE A 1 326 ? 18.186 -13.157 6.924 1.00 95.00 326 ILE A CA 1
ATOM 2498 C C . ILE A 1 326 ? 16.766 -13.449 6.439 1.00 95.00 326 ILE A C 1
ATOM 2500 O O . ILE A 1 326 ? 16.529 -13.732 5.262 1.00 95.00 326 ILE A O 1
ATOM 2504 N N . GLU A 1 327 ? 15.807 -13.402 7.364 1.00 95.94 327 GLU A N 1
ATOM 2505 C CA . GLU A 1 327 ? 14.382 -13.496 7.050 1.00 95.94 327 GLU A CA 1
ATOM 2506 C C . GLU A 1 327 ? 13.823 -12.139 6.609 1.00 95.94 327 GLU A C 1
ATOM 2508 O O . GLU A 1 327 ? 14.092 -11.092 7.204 1.00 95.94 327 GLU A O 1
ATOM 2513 N N . PHE A 1 328 ? 12.981 -12.184 5.583 1.00 97.88 328 PHE A N 1
ATOM 2514 C CA . PHE A 1 328 ? 12.276 -11.045 5.018 1.00 97.88 328 PHE A CA 1
ATOM 2515 C C . PHE A 1 328 ? 10.785 -11.347 4.964 1.00 97.88 328 PHE A C 1
ATOM 2517 O O . PHE A 1 328 ? 10.390 -12.478 4.677 1.00 97.88 328 PHE A O 1
ATOM 2524 N N . VAL A 1 329 ? 9.953 -10.332 5.179 1.00 98.31 329 VAL A N 1
ATOM 2525 C CA . VAL A 1 329 ? 8.525 -10.370 4.833 1.00 98.31 329 VAL A CA 1
ATOM 2526 C C . VAL A 1 329 ? 8.269 -9.585 3.560 1.00 98.31 329 VAL A C 1
ATOM 2528 O O . VAL A 1 329 ? 9.022 -8.663 3.244 1.00 98.31 329 VAL A O 1
ATOM 2531 N N . TYR A 1 330 ? 7.218 -9.948 2.831 1.00 98.69 330 TYR A N 1
ATOM 2532 C CA . TYR A 1 330 ? 6.836 -9.264 1.603 1.00 98.69 330 TYR A CA 1
ATOM 2533 C C . TYR A 1 330 ? 5.323 -9.214 1.400 1.00 98.69 330 TYR A C 1
ATOM 2535 O O . TYR A 1 330 ? 4.586 -10.086 1.863 1.00 98.69 330 TYR A O 1
ATOM 2543 N N . MET A 1 331 ? 4.903 -8.230 0.612 1.00 98.69 331 MET A N 1
ATOM 2544 C CA . MET A 1 331 ? 3.605 -8.147 -0.048 1.00 98.69 331 MET A CA 1
ATOM 2545 C C . MET A 1 331 ? 3.817 -8.028 -1.558 1.00 98.69 331 MET A C 1
ATOM 2547 O O . MET A 1 331 ? 4.715 -7.313 -2.004 1.00 98.69 331 MET A O 1
ATOM 2551 N N . ALA A 1 332 ? 3.009 -8.730 -2.347 1.00 98.75 332 ALA A N 1
ATOM 2552 C CA . ALA A 1 332 ? 3.066 -8.688 -3.804 1.00 98.75 332 ALA A CA 1
ATOM 2553 C C . ALA A 1 332 ? 1.664 -8.670 -4.419 1.00 98.75 332 ALA A C 1
ATOM 2555 O O . ALA A 1 332 ? 0.759 -9.331 -3.901 1.00 98.75 332 ALA A O 1
ATOM 2556 N N . PHE A 1 333 ? 1.520 -7.970 -5.546 1.00 98.62 333 PHE A N 1
ATOM 2557 C CA . PHE A 1 333 ? 0.297 -7.918 -6.357 1.00 98.62 333 PHE A CA 1
ATOM 2558 C C . PHE A 1 333 ? 0.586 -8.318 -7.800 1.00 98.62 333 PHE A C 1
ATOM 2560 O O . PHE A 1 333 ? 1.706 -8.146 -8.287 1.00 98.62 333 PHE A O 1
ATOM 2567 N N . ALA A 1 334 ? -0.412 -8.890 -8.463 1.00 97.44 334 ALA A N 1
ATOM 2568 C CA . ALA A 1 334 ? -0.298 -9.437 -9.802 1.00 97.44 334 ALA A CA 1
ATOM 2569 C C . ALA A 1 334 ? -0.350 -8.356 -10.890 1.00 97.44 334 ALA A C 1
ATOM 2571 O O . ALA A 1 334 ? -1.105 -7.392 -10.813 1.00 97.44 334 ALA A O 1
ATOM 2572 N N . GLU A 1 335 ? 0.445 -8.554 -11.935 1.00 94.56 335 GLU A N 1
ATOM 2573 C CA . GLU A 1 335 ? 0.212 -8.034 -13.284 1.00 94.56 335 GLU A CA 1
ATOM 2574 C C . GLU A 1 335 ? -0.779 -8.945 -14.012 1.00 94.56 335 GLU A C 1
ATOM 2576 O O . GLU A 1 335 ? -1.722 -8.488 -14.644 1.00 94.56 335 GLU A O 1
ATOM 2581 N N . SER A 1 336 ? -0.563 -10.257 -13.905 1.00 88.50 336 SER A N 1
ATOM 2582 C CA . SER A 1 336 ? -1.413 -11.287 -14.496 1.00 88.50 336 SER A CA 1
ATOM 2583 C C . SER A 1 336 ? -1.362 -12.563 -13.652 1.00 88.50 336 SER A C 1
ATOM 2585 O O . SER A 1 336 ? -0.297 -12.903 -13.115 1.00 88.50 336 SER A O 1
ATOM 2587 N N . PRO A 1 337 ? -2.486 -13.288 -13.510 1.00 84.50 337 PRO A N 1
ATOM 2588 C CA . PRO A 1 337 ? -2.498 -14.568 -12.812 1.00 84.50 337 PRO A CA 1
ATOM 2589 C C . PRO A 1 337 ? -1.695 -15.615 -13.594 1.00 84.50 337 PRO A C 1
ATOM 2591 O O . PRO A 1 337 ? -1.592 -15.539 -14.814 1.00 84.50 337 PRO A O 1
ATOM 2594 N N . PHE A 1 338 ? -1.152 -16.639 -12.928 1.00 80.75 338 PHE A N 1
ATOM 2595 C CA . PHE A 1 338 ? -0.461 -17.720 -13.651 1.00 80.75 338 PHE A CA 1
ATOM 2596 C C . PHE A 1 338 ? -1.440 -18.564 -14.487 1.00 80.75 338 PHE A C 1
ATOM 2598 O O . PHE A 1 338 ? -1.129 -18.988 -15.601 1.00 80.75 338 PHE A O 1
ATOM 2605 N N . VAL A 1 339 ? -2.648 -18.773 -13.958 1.00 79.94 339 VAL A N 1
ATOM 2606 C CA . VAL A 1 339 ? -3.764 -19.435 -14.639 1.00 79.94 339 VAL A CA 1
ATOM 2607 C C . VAL A 1 339 ? -5.041 -18.647 -14.344 1.00 79.94 339 VAL A C 1
ATOM 2609 O O . VAL A 1 339 ? -5.275 -18.272 -13.200 1.00 79.94 339 VAL A O 1
ATOM 2612 N N . THR A 1 340 ? -5.853 -18.394 -15.365 1.00 82.00 340 THR A N 1
ATOM 2613 C CA . THR A 1 340 ? -7.130 -17.665 -15.275 1.00 82.00 340 THR A CA 1
ATOM 2614 C C . THR A 1 340 ? -8.234 -18.523 -14.666 1.00 82.00 340 THR A C 1
ATOM 2616 O O . THR A 1 340 ? -8.129 -19.749 -14.632 1.00 82.00 340 THR A O 1
ATOM 2619 N N . SER A 1 341 ? -9.336 -17.900 -14.253 1.00 82.31 341 SER A N 1
ATOM 2620 C CA . SER A 1 341 ? -10.546 -18.542 -13.726 1.00 82.31 341 SER A CA 1
ATOM 2621 C C . SER A 1 341 ? -11.088 -19.664 -14.629 1.00 82.31 341 SER A C 1
ATOM 2623 O O . SER A 1 341 ? -11.622 -20.654 -14.128 1.00 82.31 341 SER A O 1
ATOM 2625 N N . ASN A 1 342 ? -10.848 -19.571 -15.942 1.00 80.06 342 ASN A N 1
ATOM 2626 C CA . ASN A 1 342 ? -11.231 -20.555 -16.960 1.00 80.06 342 ASN A CA 1
ATOM 2627 C C . ASN A 1 342 ? -10.176 -21.653 -17.211 1.00 80.06 342 ASN A C 1
ATOM 2629 O O . ASN A 1 342 ? -10.255 -22.361 -18.214 1.00 80.06 342 ASN A O 1
ATOM 2633 N N . ALA A 1 343 ? -9.181 -21.799 -16.329 1.00 77.19 343 ALA A N 1
ATOM 2634 C CA . ALA A 1 343 ? -8.080 -22.762 -16.441 1.00 77.19 343 ALA A CA 1
ATOM 2635 C C . ALA A 1 343 ? -7.150 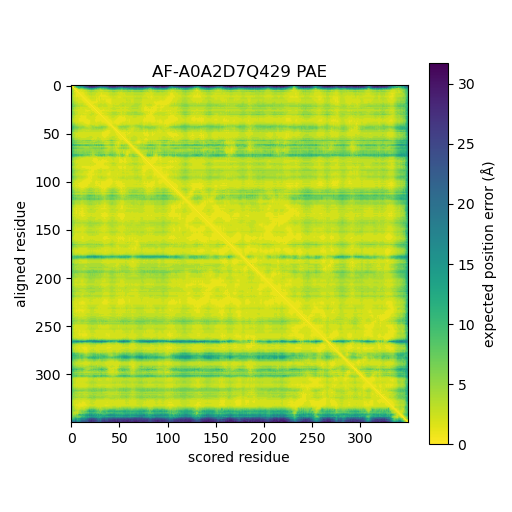-22.559 -17.659 1.00 77.19 343 ALA A C 1
ATOM 2637 O O . ALA A 1 343 ? -6.399 -23.465 -18.023 1.00 77.19 343 ALA A O 1
ATOM 2638 N N . ALA A 1 344 ? -7.168 -21.377 -18.282 1.00 76.88 344 ALA A N 1
ATOM 2639 C CA . ALA A 1 344 ? -6.243 -21.014 -19.358 1.00 76.88 344 ALA A CA 1
ATOM 2640 C C . ALA A 1 344 ? -4.998 -20.304 -18.790 1.00 76.88 344 ALA A C 1
ATOM 2642 O O . ALA A 1 344 ? -5.129 -19.626 -17.768 1.00 76.88 344 ALA A O 1
ATOM 2643 N N . PRO A 1 345 ? -3.809 -20.396 -19.422 1.00 76.25 345 PRO A N 1
ATOM 2644 C CA . PRO A 1 345 ? -2.654 -19.584 -19.030 1.00 76.25 345 PRO A CA 1
ATOM 2645 C C . PRO A 1 345 ? -3.026 -18.098 -18.968 1.00 76.25 345 PRO A C 1
ATOM 2647 O O . PRO A 1 345 ? -3.732 -17.605 -19.849 1.00 76.25 345 PRO A O 1
ATOM 2650 N N . GLY A 1 346 ? -2.588 -17.387 -17.927 1.00 66.12 346 GLY A N 1
ATOM 2651 C CA . GLY A 1 346 ? -2.784 -15.940 -17.876 1.00 66.12 346 GLY A CA 1
ATOM 2652 C C . GLY A 1 346 ? -1.888 -15.247 -18.896 1.00 66.12 346 GLY A C 1
ATOM 2653 O O . GLY A 1 346 ? -0.672 -15.437 -18.895 1.00 66.12 346 GLY A O 1
ATOM 2654 N N . ASN A 1 347 ? -2.488 -14.449 -19.775 1.00 59.06 347 ASN A N 1
ATOM 2655 C CA . ASN A 1 347 ? -1.739 -13.623 -20.712 1.00 59.06 347 ASN A CA 1
ATOM 2656 C C . ASN A 1 347 ? -1.422 -12.288 -20.028 1.00 59.06 347 ASN A C 1
ATOM 2658 O O . ASN A 1 347 ? -2.328 -11.499 -19.774 1.00 59.06 347 ASN A O 1
ATOM 2662 N N . GLY A 1 348 ? -0.147 -12.032 -19.731 1.00 52.88 348 GLY A N 1
ATOM 2663 C CA . GLY A 1 348 ? 0.313 -10.667 -19.466 1.00 52.88 348 GLY A CA 1
ATOM 2664 C C . GLY A 1 348 ? 0.209 -9.836 -20.747 1.00 52.88 348 GLY A C 1
ATOM 2665 O O . GLY A 1 348 ? 0.386 -10.378 -21.840 1.00 52.88 348 GLY A O 1
ATOM 2666 N N . ALA A 1 349 ? -0.102 -8.544 -20.637 1.00 41.88 349 ALA A N 1
ATOM 2667 C CA . ALA A 1 349 ? 0.001 -7.639 -21.778 1.00 41.88 349 ALA A CA 1
ATOM 2668 C C . ALA A 1 349 ? 1.468 -7.624 -22.250 1.00 41.88 349 ALA A C 1
ATOM 2670 O O . ALA A 1 349 ? 2.363 -7.318 -21.459 1.00 41.88 349 ALA A O 1
ATOM 2671 N N . PHE A 1 350 ? 1.705 -8.045 -23.496 1.00 33.56 350 PHE A N 1
ATOM 2672 C CA . PHE A 1 350 ? 3.025 -8.038 -24.132 1.00 33.56 350 PHE A CA 1
ATOM 2673 C C . PHE A 1 350 ? 3.420 -6.638 -24.588 1.00 33.56 350 PHE A C 1
ATOM 2675 O O . PHE A 1 350 ? 2.532 -5.929 -25.118 1.00 33.56 350 PHE A O 1
#

Secondary structure (DSSP, 8-state):
----S-S-GGGTEEEEEEE--SS-EEEE--SS--SEEEEEESSS-PPPEEEETTT-SSEEEE-TTS---EEE-SSSEEEEETTEEEE-S-HHHH-TT-EEEEEEE-SSTT--EEE--BTTB--EEEEEETTTTEEEEEEE--SS-EEEE---SS--SEEEEEESSS----EEEEGGG-TTEEEETTS-PPPEE-HHHHTT----SSEEEE-S-HHHH-TT-EEEEEEE--BTTTEEEEEEE--SSSS--EEE-SEEEEEEEEEESSS-PPPEEEESS---SSSSEEEEEB-TTS----EEEEEEEEEETTEEEE-S--TTTT-TT-EEEEEEEEEEESB-TTSSBP----

Nearest PDB structures (foldseek):
  8wg2-assembly1_B  TM=4.802E-01  e=2.678E-01  Flavobacterium johnsoniae UW101
  8wg2-assembly2_D  TM=4.828E-01  e=4.925E-01  Flavobacterium johnsoniae UW101
  2d73-assembly1_B  TM=4.696E-01  e=5.205E-01  Bacteroides thetaiotaomicron VPI-5482
  2jke-assembly1_B  TM=4.288E-01  e=8.106E-01  Bacteroides thetaiotaomicron VPI-5482
  3wfa-assembly1_A  TM=4.706E-01  e=2.078E+00  Bacteroides thetaiotaomicron

pLDDT: mean 94.34, std 7.73, range [33.56, 98.88]